Protein AF-A0A4V1S9H7-F1 (afdb_monomer_lite)

Sequence (239 aa):
MAWRIEEAVVHGEIDNTVPGRTTGRVWLTGREEPLILSLDGDCWRDLAGTRLQFENPAPQASADAESLDVDQSGIAGDMTASRKCRVPTVGEEEIHELYQGDREIPFEWKNTLYLEWFSEINGRVVIEAASYILTISPHEWEMDEDEEDAQKLANLNAMRDFMAQVIRRRDPEGPEPDVSAELDEFAWEERLKESDRLTDAYQEVLEKYMEDSDSEQKEAFVMGWDGLLDALAEREESG

Secondary structure (DSSP, 8-state):
--EE-TTTEEEEEEEEEETTEEEEEEEETT-SSPEEEEEES---TTTTT-EEEEE-SS----HHHHTS-SEEEEEEEEEEEEEEEEEESS-HHHHHHHHHTT-PPPEEEEEEEEEEEEETTTEEEEEEESS-EEEEPPPSS---HHHHHHHHHHHHHHHHHHHHHHHTPPPTTSPPP-TTS---HHHHHHHHHHHHHHHHHHHHHHHHHTTSTTHHHHHHHHHT-HHHHHHHHHHHHT-

Foldseek 3Di:
DAAEQQQFWQKKKWAQLDAQWIWMWTDGPPDPATATATAGAAEAQQQHQKMKIKGDPHHDDDPSVVPDDSYQYYHWAHFDQADKDWAFPDDPVVVVVCVVVVHDGDTDIAGWGWTWTQGPPRGIYIHTGRRMDMDMGDGSDGADPVRNVVRNVVNLVSLLVSLCVQLVDDDPPDDDPDPPDPDDPVRVVVVVVSVVSLVVSLVVLCVVQVVPPCSQLSSCVSSVVVVSNVVVVVVVVVD

Radius of gyration: 20.5 Å; chains: 1; bounding box: 58×49×55 Å

Structure (mmCIF, N/CA/C/O backbone):
data_AF-A0A4V1S9H7-F1
#
_entry.id   AF-A0A4V1S9H7-F1
#
loop_
_atom_site.group_PDB
_atom_site.id
_atom_site.type_symbol
_atom_site.label_atom_id
_atom_site.label_alt_id
_atom_site.label_comp_id
_atom_site.label_asym_id
_atom_site.label_entity_id
_atom_site.label_seq_id
_atom_site.pdbx_PDB_ins_code
_atom_site.Cartn_x
_atom_site.Cartn_y
_atom_site.Cartn_z
_atom_site.occupancy
_atom_site.B_iso_or_equiv
_atom_site.auth_seq_id
_atom_site.auth_comp_id
_atom_site.auth_asym_id
_atom_site.auth_atom_id
_atom_site.pdbx_PDB_model_num
ATOM 1 N N . MET A 1 1 ? 3.080 8.406 -9.213 1.00 73.19 1 MET A N 1
ATOM 2 C CA . MET A 1 1 ? 1.639 8.671 -9.041 1.00 73.19 1 MET A CA 1
ATOM 3 C C . MET A 1 1 ? 0.957 7.473 -8.413 1.00 73.19 1 MET A C 1
ATOM 5 O O . MET A 1 1 ? 1.186 6.348 -8.856 1.00 73.19 1 MET A O 1
ATOM 9 N N . ALA A 1 2 ? 0.099 7.726 -7.432 1.00 87.94 2 ALA A N 1
ATOM 10 C CA . ALA A 1 2 ? -0.775 6.738 -6.818 1.00 87.94 2 ALA A CA 1
ATOM 11 C C . ALA A 1 2 ? -2.126 7.375 -6.474 1.00 87.94 2 ALA A C 1
ATOM 13 O O . ALA A 1 2 ? -2.184 8.559 -6.145 1.00 87.94 2 ALA A O 1
ATOM 14 N N . TRP A 1 3 ? -3.194 6.583 -6.518 1.00 92.50 3 TRP A N 1
ATOM 15 C CA . TRP A 1 3 ? -4.477 6.964 -5.932 1.00 92.50 3 TRP A CA 1
ATOM 16 C C . TRP A 1 3 ? -4.373 6.835 -4.413 1.00 92.50 3 TRP A C 1
ATOM 18 O O . TRP A 1 3 ? -4.234 5.722 -3.910 1.00 92.50 3 TRP A O 1
ATOM 28 N N . ARG A 1 4 ? -4.428 7.956 -3.689 1.00 93.12 4 ARG A N 1
ATOM 29 C CA . ARG A 1 4 ? -4.452 7.993 -2.219 1.00 93.12 4 ARG A CA 1
ATOM 30 C C . ARG A 1 4 ? -5.877 8.244 -1.749 1.00 93.12 4 ARG A C 1
ATOM 32 O O . ARG A 1 4 ? -6.486 9.247 -2.116 1.00 93.12 4 ARG A O 1
ATOM 39 N N . ILE A 1 5 ? -6.451 7.270 -1.049 1.00 95.19 5 ILE A N 1
ATOM 40 C CA . ILE A 1 5 ? -7.903 7.209 -0.797 1.00 95.19 5 ILE A CA 1
ATOM 41 C C . ILE A 1 5 ? -8.251 7.112 0.688 1.00 95.19 5 ILE A C 1
ATOM 43 O O . ILE A 1 5 ? -9.427 6.998 1.032 1.00 95.19 5 ILE A O 1
ATOM 47 N N . GLU A 1 6 ? -7.256 7.170 1.570 1.00 95.31 6 GLU A N 1
ATOM 48 C CA . GLU A 1 6 ? -7.386 7.010 3.018 1.00 95.31 6 GLU A CA 1
ATOM 49 C C . GLU A 1 6 ? -8.409 7.966 3.650 1.00 95.31 6 GLU A C 1
ATOM 51 O O . GLU A 1 6 ? -9.123 7.595 4.581 1.00 95.31 6 GLU A O 1
ATOM 56 N N . GLU A 1 7 ? -8.555 9.183 3.134 1.00 94.75 7 GLU A N 1
ATOM 57 C CA . GLU A 1 7 ? -9.550 10.115 3.663 1.00 94.75 7 GLU A CA 1
ATOM 58 C C . GLU A 1 7 ? -10.979 9.673 3.328 1.00 94.75 7 GLU A C 1
ATOM 60 O O . GLU A 1 7 ? -11.887 9.863 4.136 1.00 94.75 7 GLU A O 1
ATOM 65 N N . ALA A 1 8 ? -11.176 9.037 2.170 1.00 96.12 8 ALA A N 1
ATOM 66 C CA . ALA A 1 8 ? -12.487 8.652 1.655 1.00 96.12 8 ALA A CA 1
ATOM 67 C C . ALA A 1 8 ? -12.973 7.277 2.086 1.00 96.12 8 ALA A C 1
ATOM 69 O O . ALA A 1 8 ? -14.169 7.002 2.001 1.00 96.12 8 ALA A O 1
ATOM 70 N N . VAL A 1 9 ? -12.089 6.418 2.580 1.00 97.31 9 VAL A N 1
ATOM 71 C CA . VAL A 1 9 ? -12.486 5.147 3.186 1.00 97.31 9 VAL A CA 1
ATOM 72 C C . VAL A 1 9 ? -13.423 5.404 4.356 1.00 97.31 9 VAL A C 1
ATOM 74 O O . VAL A 1 9 ? -13.085 6.143 5.273 1.00 97.31 9 VAL A O 1
ATOM 77 N N . VAL A 1 10 ? -14.570 4.730 4.352 1.00 97.50 10 VAL A N 1
ATOM 78 C CA . VAL A 1 10 ? -15.463 4.599 5.510 1.00 97.50 10 VAL A CA 1
ATOM 79 C C . VAL A 1 10 ? -15.026 3.400 6.349 1.00 97.50 10 VAL A C 1
ATOM 81 O O . VAL A 1 10 ? -14.805 3.517 7.550 1.00 97.50 10 VAL A O 1
ATOM 84 N N . HIS A 1 11 ? -14.884 2.242 5.705 1.00 98.38 11 HIS A N 1
ATOM 85 C CA . HIS A 1 11 ? -14.398 0.999 6.301 1.00 98.38 11 HIS A CA 1
ATOM 86 C C . HIS A 1 11 ? -13.961 0.028 5.198 1.00 98.38 11 HIS A C 1
ATOM 88 O O . HIS A 1 11 ? -14.242 0.250 4.015 1.00 98.38 11 HIS A O 1
ATOM 94 N N . GLY A 1 12 ? -13.312 -1.067 5.577 1.00 98.44 12 GLY A N 1
ATOM 95 C CA . GLY A 1 12 ? -12.960 -2.134 4.653 1.00 98.44 12 GLY A CA 1
ATOM 96 C C . GLY A 1 12 ? -12.633 -3.456 5.332 1.00 98.44 12 GLY A C 1
ATOM 97 O O . GLY A 1 12 ? -12.475 -3.546 6.551 1.00 98.44 12 GLY A O 1
ATOM 98 N N . GLU A 1 13 ? -12.552 -4.488 4.501 1.00 98.56 13 GLU A N 1
ATOM 99 C CA . GLU A 1 13 ? -12.146 -5.841 4.860 1.00 98.56 13 GLU A CA 1
ATOM 100 C C . GLU A 1 13 ? -11.069 -6.330 3.886 1.00 98.56 13 GLU A C 1
ATOM 102 O O . GLU A 1 13 ? -11.231 -6.192 2.675 1.00 98.56 13 GLU A O 1
ATOM 107 N N . ILE A 1 14 ? -9.985 -6.904 4.408 1.00 98.75 14 ILE A N 1
ATOM 108 C CA . ILE A 1 14 ? -8.962 -7.626 3.642 1.00 98.75 14 ILE A CA 1
ATOM 109 C C . ILE A 1 14 ? -8.899 -9.053 4.180 1.00 98.75 14 ILE A C 1
ATOM 111 O O . ILE A 1 14 ? -8.879 -9.269 5.390 1.00 98.75 14 ILE A O 1
ATOM 115 N N . ASP A 1 15 ? -8.873 -10.029 3.287 1.00 98.81 15 ASP A N 1
ATOM 116 C CA . ASP A 1 15 ? -8.736 -11.447 3.578 1.00 98.81 15 ASP A CA 1
ATOM 117 C C . ASP A 1 15 ? -7.509 -11.983 2.833 1.00 98.81 15 ASP A C 1
ATOM 119 O O . ASP A 1 15 ? -7.501 -12.051 1.599 1.00 98.81 15 ASP A O 1
ATOM 123 N N . ASN A 1 16 ? -6.490 -12.367 3.603 1.00 98.56 16 ASN A N 1
ATOM 124 C CA . ASN A 1 16 ? -5.301 -13.066 3.127 1.00 98.56 16 ASN A CA 1
ATOM 125 C C . ASN A 1 16 ? -5.164 -14.444 3.810 1.00 98.56 16 ASN A C 1
ATOM 127 O O . ASN A 1 16 ? -4.075 -14.946 4.068 1.00 98.56 16 ASN A O 1
ATOM 131 N N . THR A 1 17 ? -6.294 -15.095 4.114 1.00 98.50 17 THR A N 1
ATOM 132 C CA . THR A 1 17 ? -6.338 -16.450 4.705 1.00 98.50 17 THR A CA 1
ATOM 133 C C . THR A 1 17 ? -5.967 -17.563 3.723 1.00 98.50 17 THR A C 1
ATOM 135 O O . THR A 1 17 ? -5.764 -18.706 4.129 1.00 98.50 17 THR A O 1
ATOM 138 N N . VAL A 1 18 ? -5.819 -17.240 2.436 1.00 98.19 18 VAL A N 1
ATOM 139 C CA . VAL A 1 18 ? -5.362 -18.160 1.389 1.00 98.19 18 VAL A CA 1
ATOM 140 C C . VAL A 1 18 ? -3.986 -17.703 0.894 1.00 98.19 18 VAL A C 1
ATOM 142 O O . VAL A 1 18 ? -3.914 -16.614 0.333 1.00 98.19 18 VAL A O 1
ATOM 145 N N . PRO A 1 19 ? -2.921 -18.514 1.049 1.00 98.06 19 PRO A N 1
ATOM 146 C CA . PRO A 1 19 ? -1.586 -18.154 0.573 1.00 98.06 19 PRO A CA 1
ATOM 147 C C . PRO A 1 19 ? -1.551 -17.832 -0.925 1.00 98.06 19 PRO A C 1
ATOM 149 O O . PRO A 1 19 ? -2.208 -18.501 -1.733 1.00 98.06 19 PRO A O 1
ATOM 152 N N . GLY A 1 20 ? -0.757 -16.833 -1.288 1.00 97.56 20 GLY A N 1
ATOM 153 C CA . GLY A 1 20 ? -0.608 -16.268 -2.622 1.00 97.56 20 GLY A CA 1
ATOM 154 C C . GLY A 1 20 ? -1.792 -15.427 -3.097 1.00 97.56 20 GLY A C 1
ATOM 155 O O . GLY A 1 20 ? -1.808 -15.040 -4.268 1.00 97.56 20 GLY A O 1
ATOM 156 N N . ARG A 1 21 ? -2.803 -15.176 -2.254 1.00 98.12 21 ARG A N 1
ATOM 157 C CA . ARG A 1 21 ? -4.026 -14.483 -2.671 1.00 98.12 21 ARG A CA 1
ATOM 158 C C . ARG A 1 21 ? -4.562 -13.546 -1.600 1.00 98.12 21 ARG A C 1
ATOM 160 O O . ARG A 1 21 ? -4.930 -13.962 -0.502 1.00 98.12 21 ARG A O 1
ATOM 167 N N . THR A 1 22 ? -4.771 -12.299 -1.997 1.00 98.69 22 THR A N 1
ATOM 168 C CA . THR A 1 22 ? -5.406 -11.285 -1.159 1.00 98.69 22 THR A CA 1
ATOM 169 C C . THR A 1 22 ? -6.718 -10.841 -1.790 1.00 98.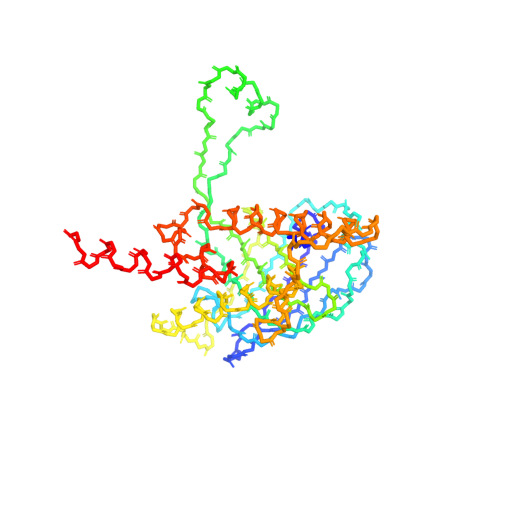69 22 THR A C 1
ATOM 171 O O . THR A 1 22 ? -6.777 -10.444 -2.950 1.00 98.69 22 THR A O 1
ATOM 174 N N . THR A 1 23 ? -7.812 -10.918 -1.039 1.00 98.75 23 THR A N 1
ATOM 175 C CA . THR A 1 23 ? -9.125 -10.426 -1.481 1.00 98.75 23 THR A CA 1
ATOM 176 C C . THR A 1 23 ? -9.658 -9.406 -0.499 1.00 98.75 23 THR A C 1
ATOM 178 O O . THR A 1 23 ? -9.219 -9.360 0.644 1.00 98.75 23 THR A O 1
ATOM 181 N N . GLY A 1 24 ? -10.605 -8.573 -0.912 1.00 98.31 24 GLY A N 1
ATOM 182 C CA . GLY A 1 24 ? -11.135 -7.586 0.014 1.00 98.31 24 GLY A CA 1
ATOM 183 C C . GLY A 1 24 ? -12.242 -6.728 -0.549 1.00 98.31 24 GLY A C 1
ATOM 184 O O . GLY A 1 24 ? -12.616 -6.832 -1.719 1.00 98.31 24 GLY A O 1
ATOM 185 N N . ARG A 1 25 ? -12.766 -5.867 0.317 1.00 98.62 25 ARG A N 1
ATOM 186 C CA . ARG A 1 25 ? -13.724 -4.831 -0.046 1.00 98.62 25 ARG A CA 1
ATOM 187 C C . ARG A 1 25 ? -13.425 -3.542 0.689 1.00 98.62 25 ARG A C 1
ATOM 189 O O . ARG A 1 25 ? -13.125 -3.566 1.880 1.00 98.62 25 ARG A O 1
ATOM 196 N N . VAL A 1 26 ? -13.554 -2.418 -0.007 1.00 98.38 26 VAL A N 1
ATOM 197 C CA . VAL A 1 26 ? -13.337 -1.087 0.574 1.00 98.38 26 VAL A CA 1
ATOM 198 C C . VAL A 1 26 ? -14.525 -0.198 0.247 1.00 98.38 26 VAL A C 1
ATOM 200 O O . VAL A 1 26 ? -14.830 0.045 -0.918 1.00 98.38 26 VAL A O 1
ATOM 203 N N . TRP A 1 27 ? -15.204 0.297 1.277 1.00 97.94 27 TRP A N 1
ATOM 204 C CA . TRP A 1 27 ? -16.326 1.216 1.129 1.00 97.94 27 TRP A CA 1
ATOM 205 C C . TRP A 1 27 ? -15.825 2.647 1.222 1.00 97.94 27 TRP A C 1
ATOM 207 O O . TRP A 1 27 ? -15.163 3.018 2.192 1.00 97.94 27 TRP A O 1
ATOM 217 N N . LEU A 1 28 ? -16.182 3.451 0.226 1.00 96.62 28 LEU A N 1
ATOM 218 C CA . LEU A 1 28 ? -15.772 4.844 0.110 1.00 96.62 28 LEU A CA 1
ATOM 219 C C . LEU A 1 28 ? -16.967 5.779 0.307 1.00 96.62 28 LEU A C 1
ATOM 221 O O . LEU A 1 28 ? -18.113 5.431 0.012 1.00 96.62 28 LEU A O 1
ATOM 225 N N . THR A 1 29 ? -16.699 6.986 0.786 1.00 94.81 29 THR A N 1
ATOM 226 C CA . THR A 1 29 ? -17.676 8.072 0.828 1.00 94.81 29 THR A CA 1
ATOM 227 C C . THR A 1 29 ? -18.177 8.393 -0.582 1.00 94.81 29 THR A C 1
ATOM 229 O O . THR A 1 29 ? -17.441 8.320 -1.562 1.00 94.81 29 THR A O 1
ATOM 232 N N . GLY A 1 30 ? -19.466 8.720 -0.701 1.00 88.88 30 GLY A N 1
ATOM 233 C CA . GLY A 1 30 ? -20.067 9.116 -1.982 1.00 88.88 30 GLY A CA 1
ATOM 234 C C . GLY A 1 30 ? -20.396 7.969 -2.947 1.00 88.88 30 GLY A C 1
ATOM 235 O O . GLY A 1 30 ? -20.947 8.234 -4.013 1.00 88.88 30 GLY A O 1
ATOM 236 N N . ARG A 1 31 ? -20.132 6.705 -2.584 1.00 91.06 31 ARG A N 1
ATOM 237 C CA . ARG A 1 31 ? -20.386 5.532 -3.440 1.00 91.06 31 ARG A CA 1
ATOM 238 C C . ARG A 1 31 ? -21.300 4.517 -2.753 1.00 91.06 31 ARG A C 1
ATOM 240 O O . ARG A 1 31 ? -21.192 4.289 -1.552 1.00 91.06 31 ARG A O 1
ATOM 247 N N . GLU A 1 32 ? -22.202 3.902 -3.521 1.00 87.69 32 GLU A N 1
ATOM 248 C CA . GLU A 1 32 ? -23.050 2.802 -3.026 1.00 87.69 32 GLU A CA 1
ATOM 249 C C . GLU A 1 32 ? -22.317 1.454 -3.061 1.00 87.69 32 GLU A C 1
ATOM 251 O O . GLU A 1 32 ? -22.449 0.646 -2.141 1.00 87.69 32 GLU A O 1
ATOM 256 N N . GLU A 1 33 ? -21.536 1.215 -4.117 1.00 93.56 33 GLU A N 1
ATOM 257 C CA . GLU A 1 33 ? -20.785 -0.024 -4.314 1.00 93.56 33 GLU A CA 1
ATOM 258 C C . GLU A 1 33 ? -19.360 0.106 -3.749 1.00 93.56 33 GLU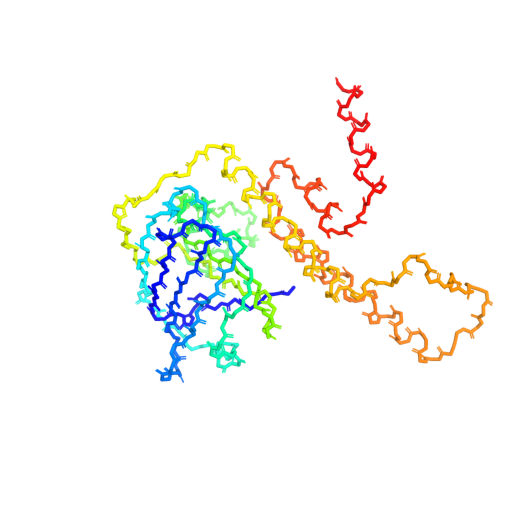 A C 1
ATOM 260 O O . GLU A 1 33 ? -18.691 1.113 -4.015 1.00 93.56 33 GLU A O 1
ATOM 265 N N . PRO A 1 34 ? -18.878 -0.888 -2.978 1.00 97.12 34 PRO A N 1
ATOM 266 C CA . PRO A 1 34 ? -17.492 -0.914 -2.530 1.00 97.12 34 PRO A CA 1
ATOM 267 C C . PRO A 1 34 ? -16.552 -1.257 -3.682 1.00 97.12 34 PRO A C 1
ATOM 269 O O . PRO A 1 34 ? -16.942 -1.948 -4.620 1.00 97.12 34 PRO A O 1
ATOM 272 N N . LEU A 1 35 ? -15.286 -0.868 -3.555 1.00 97.75 35 LEU A N 1
ATOM 273 C CA . LEU A 1 35 ? -14.216 -1.470 -4.345 1.00 97.75 35 LEU A CA 1
ATOM 274 C C . LEU A 1 35 ? -14.120 -2.960 -3.999 1.00 97.75 35 LEU A C 1
ATOM 276 O O . LEU A 1 35 ? -14.218 -3.317 -2.824 1.00 97.75 35 LEU A O 1
ATOM 280 N N . ILE A 1 36 ? -13.915 -3.815 -4.997 1.00 98.38 36 ILE A N 1
ATOM 281 C CA . ILE A 1 36 ? -13.782 -5.266 -4.850 1.00 98.38 36 ILE A CA 1
ATOM 282 C C . ILE A 1 36 ? -12.365 -5.669 -5.245 1.00 98.38 36 ILE A C 1
ATOM 284 O O . ILE A 1 36 ? -11.996 -5.570 -6.409 1.00 98.38 36 ILE A O 1
ATOM 288 N N . LEU A 1 37 ? -11.582 -6.139 -4.277 1.00 98.62 37 LEU A N 1
ATOM 289 C CA . LEU A 1 37 ? -10.180 -6.496 -4.469 1.00 98.62 37 LEU A CA 1
ATOM 290 C C . LEU A 1 37 ? -10.044 -7.997 -4.744 1.00 98.62 37 LEU A C 1
ATOM 292 O O . LEU A 1 37 ? -10.550 -8.828 -3.982 1.00 98.62 37 LEU A O 1
ATOM 296 N N . SER A 1 38 ? -9.317 -8.336 -5.808 1.00 98.50 38 SER A N 1
ATOM 297 C CA . SER A 1 38 ? -8.855 -9.695 -6.106 1.00 98.50 38 SER A CA 1
ATOM 298 C C . SER A 1 38 ? -7.413 -9.626 -6.591 1.00 98.50 38 SER A C 1
ATOM 300 O O . SER A 1 38 ? -7.156 -9.399 -7.770 1.00 98.50 38 SER A O 1
ATOM 302 N N . LEU A 1 39 ? -6.484 -9.812 -5.663 1.00 98.69 39 LEU A N 1
ATOM 303 C CA . LEU A 1 39 ? -5.069 -9.555 -5.862 1.00 98.69 39 LEU A CA 1
ATOM 304 C C . LEU A 1 39 ? -4.253 -10.843 -5.767 1.00 98.69 39 LEU A C 1
ATOM 306 O O . LEU A 1 39 ? -4.483 -11.671 -4.878 1.00 98.69 39 LEU A O 1
ATOM 310 N N . ASP A 1 40 ? -3.278 -10.970 -6.659 1.00 98.50 40 ASP A N 1
ATOM 311 C CA . ASP A 1 40 ? -2.235 -11.986 -6.573 1.00 98.50 40 ASP A CA 1
ATOM 312 C C . ASP A 1 40 ? -1.112 -11.494 -5.646 1.00 98.50 40 ASP A C 1
ATOM 314 O O . ASP A 1 40 ? -0.622 -10.371 -5.793 1.00 98.50 40 ASP A O 1
ATOM 318 N N . GLY A 1 41 ? -0.708 -12.335 -4.694 1.00 97.81 41 GLY A N 1
ATOM 319 C CA . GLY A 1 41 ? 0.281 -12.013 -3.661 1.00 97.81 41 GLY A CA 1
ATOM 320 C C . GLY A 1 41 ? -0.303 -11.918 -2.250 1.00 97.81 41 GLY A C 1
ATOM 321 O O . GLY A 1 41 ? -1.523 -11.856 -2.052 1.00 97.81 41 GLY A O 1
ATOM 322 N N . ASP A 1 42 ? 0.596 -11.929 -1.268 1.00 98.50 42 ASP A N 1
ATOM 323 C CA . ASP A 1 42 ? 0.268 -11.950 0.155 1.00 98.50 42 ASP A CA 1
ATOM 324 C C . ASP A 1 42 ? 0.544 -10.615 0.853 1.00 98.50 42 ASP A C 1
ATOM 326 O O . ASP A 1 42 ? 1.353 -9.796 0.410 1.00 98.50 42 ASP A O 1
ATOM 330 N N . CYS A 1 43 ? -0.124 -10.409 1.989 1.00 98.31 43 CYS A N 1
ATOM 331 C CA . CYS A 1 43 ? 0.247 -9.356 2.921 1.00 98.31 43 CYS A CA 1
ATOM 332 C C . CYS A 1 43 ? 1.556 -9.704 3.643 1.00 98.31 43 CYS A C 1
ATOM 334 O O . CYS A 1 43 ? 2.013 -10.845 3.636 1.00 98.31 43 CYS A O 1
ATOM 336 N N . TRP A 1 44 ? 2.156 -8.724 4.317 1.00 97.88 44 TRP A N 1
ATOM 337 C CA . TRP A 1 44 ? 3.312 -8.977 5.174 1.00 97.88 44 TRP A CA 1
ATOM 338 C C . TRP A 1 44 ? 2.924 -9.818 6.389 1.00 97.88 44 TRP A C 1
ATOM 340 O O . TRP A 1 44 ? 1.747 -9.936 6.737 1.00 97.88 44 TRP A O 1
ATOM 350 N N . ARG A 1 45 ? 3.930 -10.386 7.059 1.00 97.31 45 ARG A N 1
ATOM 351 C CA . ARG A 1 45 ? 3.783 -11.385 8.129 1.00 97.31 45 ARG A CA 1
ATOM 352 C C . ARG A 1 45 ? 2.772 -11.026 9.224 1.00 97.31 45 ARG A C 1
ATOM 354 O O . ARG A 1 45 ? 2.155 -11.920 9.792 1.00 97.31 45 ARG A O 1
ATOM 361 N N . ASP A 1 46 ? 2.583 -9.744 9.527 1.00 97.00 46 ASP A N 1
ATOM 362 C CA . ASP A 1 46 ? 1.624 -9.292 10.539 1.00 97.00 46 ASP A CA 1
ATOM 363 C C . ASP A 1 46 ? 0.148 -9.420 10.118 1.00 97.00 46 ASP A C 1
ATOM 365 O O . ASP A 1 46 ? -0.726 -9.491 10.980 1.00 97.00 46 ASP A O 1
ATOM 369 N N . LEU A 1 47 ? -0.129 -9.473 8.814 1.00 98.06 47 LEU A N 1
ATOM 370 C CA . LEU A 1 47 ? -1.465 -9.652 8.237 1.00 98.06 47 LEU A CA 1
ATOM 371 C C . LEU A 1 47 ? -1.616 -10.964 7.453 1.00 98.06 47 LEU A C 1
ATOM 373 O O . LEU A 1 47 ? -2.748 -11.407 7.231 1.00 98.06 47 LEU A O 1
ATOM 377 N N . ALA A 1 48 ? -0.510 -11.598 7.067 1.00 98.31 48 ALA A N 1
ATOM 378 C CA . ALA A 1 48 ? -0.481 -12.875 6.368 1.00 98.31 48 ALA A CA 1
ATOM 379 C C . ALA A 1 48 ? -1.299 -13.940 7.111 1.00 98.31 48 ALA A C 1
ATOM 381 O O . ALA A 1 48 ? -1.150 -14.134 8.318 1.00 98.31 48 ALA A O 1
ATOM 382 N N . GLY A 1 49 ? -2.208 -14.612 6.408 1.00 98.38 49 GLY A N 1
ATOM 383 C CA . GLY A 1 49 ? -3.084 -15.614 7.010 1.00 98.38 49 GLY A CA 1
ATOM 384 C C . GLY A 1 49 ? -4.211 -15.075 7.875 1.00 98.38 49 GLY A C 1
ATOM 385 O O . GLY A 1 49 ? -4.881 -15.867 8.534 1.00 98.38 49 GLY A O 1
ATOM 386 N N . THR A 1 50 ? -4.473 -13.770 7.872 1.00 98.69 50 THR A N 1
ATOM 387 C CA . THR A 1 50 ? -5.541 -13.167 8.679 1.00 98.69 50 THR A CA 1
ATOM 388 C C . THR A 1 50 ? -6.654 -12.560 7.826 1.00 98.69 50 THR A C 1
ATOM 390 O O . THR A 1 50 ? -6.541 -12.387 6.609 1.00 98.69 50 THR A O 1
ATOM 393 N N . ARG A 1 51 ? -7.755 -12.219 8.499 1.00 98.69 51 ARG A N 1
ATOM 394 C CA . ARG A 1 51 ? -8.743 -11.251 8.030 1.00 98.69 51 ARG A CA 1
ATOM 395 C C . ARG A 1 51 ? -8.564 -9.959 8.813 1.00 98.69 51 ARG A C 1
ATOM 397 O O . ARG A 1 51 ? -8.674 -9.962 10.042 1.00 98.69 51 ARG A O 1
ATOM 404 N N . LEU A 1 52 ? -8.341 -8.868 8.099 1.00 98.62 52 LEU A N 1
ATOM 405 C CA . LEU A 1 52 ? -8.295 -7.514 8.627 1.00 98.62 52 LEU A CA 1
ATOM 406 C C . LEU A 1 52 ? -9.636 -6.828 8.369 1.00 98.62 52 LEU A C 1
ATOM 408 O O . LEU A 1 52 ? -10.124 -6.801 7.244 1.00 98.62 52 LEU A O 1
ATOM 412 N N . GLN A 1 53 ? -10.195 -6.210 9.400 1.00 98.62 53 GLN A N 1
ATOM 413 C CA . GLN A 1 53 ? -11.250 -5.209 9.286 1.00 98.62 53 GLN A CA 1
ATOM 414 C C . GLN A 1 53 ? -10.706 -3.867 9.760 1.00 98.62 53 GLN A C 1
ATOM 416 O O . GLN A 1 53 ? -10.006 -3.806 10.774 1.00 98.62 53 GLN A O 1
ATOM 421 N N . PHE A 1 54 ? -11.036 -2.799 9.045 1.00 98.38 54 PHE A N 1
ATOM 422 C CA . PHE A 1 54 ? -10.611 -1.448 9.392 1.00 98.38 54 PHE A CA 1
ATOM 423 C C . PHE A 1 54 ? -11.743 -0.442 9.212 1.00 98.38 54 PHE A C 1
ATOM 42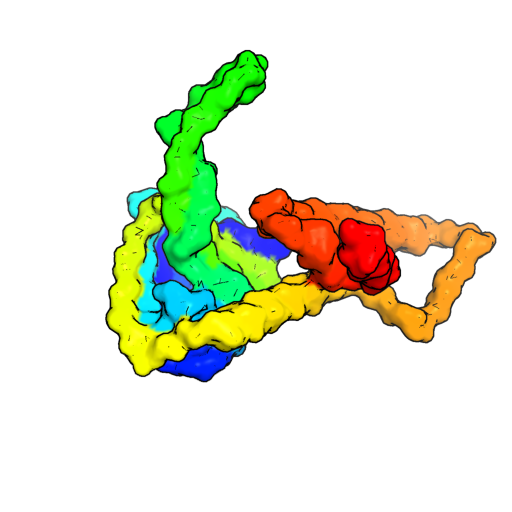5 O O . PHE A 1 54 ? -12.552 -0.565 8.296 1.00 98.38 54 PHE A O 1
ATOM 432 N N . GLU A 1 55 ? -11.789 0.560 10.085 1.00 98.31 55 GLU A N 1
ATOM 433 C CA . GLU A 1 55 ? -12.790 1.627 10.066 1.00 98.31 55 GLU A CA 1
ATOM 434 C C . GLU A 1 55 ? -12.116 2.992 10.226 1.00 98.31 55 GLU A C 1
ATOM 436 O O . GLU A 1 55 ? -11.270 3.183 11.108 1.00 98.31 55 GLU A O 1
ATOM 441 N N . ASN A 1 56 ? -12.506 3.943 9.377 1.00 97.44 56 ASN A N 1
ATOM 442 C CA . ASN A 1 56 ? -12.072 5.328 9.475 1.00 97.44 56 ASN A CA 1
ATOM 443 C C . ASN A 1 56 ? -13.021 6.096 10.412 1.00 97.44 56 ASN A C 1
ATOM 445 O O . ASN A 1 56 ? -14.207 6.220 10.099 1.00 97.44 56 ASN A O 1
ATOM 449 N N . PRO A 1 57 ? -12.537 6.661 11.533 1.00 96.50 57 PRO A N 1
ATOM 450 C CA . PRO A 1 57 ? -13.396 7.386 12.469 1.00 96.50 57 PRO A CA 1
ATOM 451 C C . PRO A 1 57 ? -13.928 8.724 11.926 1.00 96.50 57 PRO A C 1
ATOM 453 O O . PRO A 1 57 ? -14.877 9.270 12.492 1.00 96.50 57 PRO A O 1
ATOM 456 N N . ALA A 1 58 ? -13.320 9.283 10.875 1.00 95.06 58 ALA A N 1
ATOM 457 C CA . ALA A 1 58 ? -13.681 10.588 10.325 1.00 95.06 58 ALA A CA 1
ATOM 458 C C . ALA A 1 58 ? -13.537 10.621 8.789 1.00 95.06 58 ALA A C 1
ATOM 460 O O . ALA A 1 58 ? -12.666 11.323 8.271 1.00 95.06 58 ALA A O 1
ATOM 461 N N . PRO A 1 59 ? -14.380 9.877 8.050 1.00 95.25 59 PRO A N 1
ATOM 462 C CA . PRO A 1 59 ? -14.285 9.797 6.600 1.00 95.25 59 PRO A CA 1
ATOM 463 C C . PRO A 1 59 ? -14.721 11.106 5.928 1.00 95.25 59 PRO A C 1
ATOM 465 O O . PRO A 1 59 ? -15.702 11.737 6.333 1.00 95.25 59 PRO A O 1
ATOM 468 N N . GLN A 1 60 ? -14.011 11.497 4.874 1.00 93.06 60 GLN A N 1
ATOM 469 C CA . GLN A 1 60 ? -14.223 12.724 4.105 1.00 93.06 60 GLN A CA 1
ATOM 470 C C . GLN A 1 60 ? -14.443 12.402 2.626 1.00 93.06 60 GLN A C 1
ATOM 472 O O . GLN A 1 60 ? -14.004 11.376 2.129 1.00 93.06 60 GLN A O 1
ATOM 477 N N . ALA A 1 61 ? -15.177 13.240 1.899 1.00 87.56 61 ALA A N 1
ATOM 478 C CA . ALA A 1 61 ? -15.334 13.041 0.460 1.00 87.56 61 ALA A CA 1
ATOM 479 C C . ALA A 1 61 ? -14.045 13.437 -0.271 1.00 87.56 61 ALA A C 1
ATOM 481 O O . ALA A 1 61 ? -13.527 14.527 -0.037 1.00 87.56 61 ALA A O 1
ATOM 482 N N . SER A 1 62 ? -13.579 12.587 -1.186 1.00 82.62 62 SER A N 1
ATOM 483 C CA . SER A 1 62 ? -12.467 12.889 -2.092 1.00 82.62 62 SER A CA 1
ATOM 484 C C . SER A 1 62 ? -12.906 12.678 -3.537 1.00 82.62 62 SER A C 1
ATOM 486 O O . SER A 1 62 ? -13.515 11.659 -3.862 1.00 82.62 62 SER A O 1
ATOM 488 N N . ALA A 1 63 ? -12.587 13.634 -4.412 1.00 76.56 63 ALA A N 1
ATOM 489 C CA . ALA A 1 63 ? -12.903 13.540 -5.839 1.00 76.56 63 ALA A CA 1
ATOM 490 C C . ALA A 1 63 ? -12.174 12.363 -6.516 1.00 76.56 63 ALA A C 1
ATOM 492 O O . ALA A 1 63 ? -12.716 11.731 -7.425 1.00 76.56 63 ALA A O 1
ATOM 493 N N . ASP A 1 64 ? -10.976 12.029 -6.034 1.00 73.56 64 ASP A N 1
ATOM 494 C CA . ASP A 1 64 ? -10.173 10.927 -6.566 1.00 73.56 64 ASP A CA 1
ATOM 495 C C . ASP A 1 64 ? -10.837 9.572 -6.273 1.00 73.56 64 ASP A C 1
ATOM 497 O O . ASP A 1 64 ? -10.879 8.680 -7.121 1.00 73.56 64 ASP A O 1
ATOM 501 N N . ALA A 1 65 ? -11.467 9.448 -5.104 1.00 78.94 65 ALA A N 1
ATOM 502 C CA . ALA A 1 65 ? -12.162 8.239 -4.677 1.00 78.94 65 ALA A CA 1
ATOM 503 C C . ALA A 1 65 ? -13.396 7.908 -5.543 1.00 78.94 65 ALA A C 1
ATOM 505 O O . ALA A 1 65 ? -13.730 6.735 -5.729 1.00 78.94 65 ALA A O 1
ATOM 506 N N . GLU A 1 66 ? -14.065 8.912 -6.120 1.00 79.81 66 GLU A N 1
ATOM 507 C CA . GLU A 1 66 ? -15.218 8.714 -7.015 1.00 79.81 66 GLU A CA 1
ATOM 508 C C . GLU A 1 66 ? -14.820 8.136 -8.383 1.00 79.81 66 GLU A C 1
ATOM 510 O O . GLU A 1 66 ? -15.633 7.478 -9.030 1.00 79.81 66 GLU A O 1
ATOM 515 N N . SER A 1 67 ? -13.569 8.335 -8.808 1.00 85.94 67 SER A N 1
ATOM 516 C CA . SER A 1 67 ? -13.098 7.972 -10.154 1.00 85.94 67 SER A CA 1
ATOM 517 C C . SER A 1 67 ? -12.540 6.547 -10.264 1.00 85.94 67 SER A C 1
ATOM 519 O O . SER A 1 67 ? -12.273 6.079 -11.371 1.00 85.94 67 SER A O 1
ATOM 521 N N . LEU A 1 68 ? -12.363 5.847 -9.139 1.00 91.06 68 LEU A N 1
ATOM 522 C CA . LEU A 1 68 ? -11.847 4.474 -9.118 1.00 91.06 68 LEU A CA 1
ATOM 523 C C . LEU A 1 68 ? -12.833 3.476 -9.722 1.00 91.06 68 LEU A C 1
ATOM 525 O O . LEU A 1 68 ? -14.047 3.590 -9.525 1.00 91.06 68 LEU A O 1
ATOM 529 N N . ASP A 1 69 ? -12.310 2.467 -10.413 1.00 94.50 69 ASP A N 1
ATOM 530 C CA . ASP A 1 69 ? -13.133 1.362 -10.888 1.00 94.50 69 ASP A CA 1
ATOM 531 C C . ASP A 1 69 ? -13.560 0.485 -9.703 1.00 94.50 69 ASP A C 1
ATOM 533 O O . ASP A 1 69 ? -12.868 0.404 -8.691 1.00 94.50 69 ASP A O 1
ATOM 537 N N . VAL A 1 70 ? -14.724 -0.151 -9.793 1.00 96.00 70 VAL A N 1
ATOM 538 C CA . VAL A 1 70 ? -15.187 -1.064 -8.740 1.00 96.00 70 VAL A CA 1
ATOM 539 C C . VAL A 1 70 ? -14.317 -2.321 -8.704 1.00 96.00 70 VAL A C 1
ATOM 541 O O . VAL A 1 70 ? -14.041 -2.830 -7.620 1.00 96.00 70 VAL A O 1
ATOM 544 N N . ASP A 1 71 ? -13.864 -2.808 -9.860 1.00 97.06 71 ASP A N 1
ATOM 545 C CA . ASP A 1 71 ? -13.015 -3.992 -9.960 1.00 97.06 71 ASP A CA 1
ATOM 546 C C . ASP A 1 71 ? -11.542 -3.627 -9.731 1.00 97.06 71 ASP A C 1
ATOM 548 O O . ASP A 1 71 ? -10.913 -2.916 -10.516 1.00 97.06 71 ASP A O 1
ATOM 552 N N . GLN A 1 72 ? -10.990 -4.121 -8.626 1.00 97.44 72 GLN A N 1
ATOM 553 C CA . GLN A 1 72 ? -9.591 -3.968 -8.241 1.00 97.44 72 GLN A CA 1
ATOM 554 C C . GLN A 1 72 ? -8.875 -5.316 -8.363 1.00 97.44 72 GLN A C 1
ATOM 556 O O . GLN A 1 72 ? -8.395 -5.891 -7.380 1.00 97.44 72 GLN A O 1
ATOM 561 N N . SER A 1 73 ? -8.832 -5.826 -9.592 1.00 98.00 73 SER A N 1
ATOM 562 C CA . SER A 1 73 ? -8.015 -6.978 -9.971 1.00 98.00 73 SER A CA 1
ATOM 563 C C . SER A 1 73 ? -6.574 -6.545 -10.265 1.00 98.00 73 SER A C 1
ATOM 565 O O . SER A 1 73 ? -6.355 -5.511 -10.905 1.00 98.00 73 SER A O 1
ATOM 567 N N . GLY A 1 74 ? -5.589 -7.302 -9.777 1.00 97.69 74 GLY A N 1
ATOM 568 C CA . GLY A 1 74 ? -4.178 -6.967 -9.974 1.00 97.69 74 GLY A CA 1
ATOM 569 C C . GLY A 1 74 ? -3.223 -7.646 -8.995 1.00 97.69 74 GLY A C 1
ATOM 570 O O . GLY A 1 74 ? -3.442 -8.785 -8.595 1.00 97.69 74 GLY A O 1
ATOM 571 N N . ILE A 1 75 ? -2.154 -6.946 -8.612 1.00 98.19 75 ILE A N 1
ATOM 572 C CA . ILE A 1 75 ? -1.070 -7.491 -7.778 1.00 98.19 75 ILE A CA 1
ATOM 573 C C . ILE A 1 75 ? -1.048 -6.783 -6.420 1.00 98.19 75 ILE A C 1
ATOM 575 O O . ILE A 1 75 ? -1.187 -5.558 -6.351 1.00 98.19 75 ILE A O 1
ATOM 579 N N . ALA A 1 76 ? -0.868 -7.544 -5.340 1.00 98.19 76 ALA A N 1
ATOM 580 C CA . ALA A 1 76 ? -0.640 -6.988 -4.013 1.00 98.19 76 ALA A CA 1
ATOM 581 C C . ALA A 1 76 ? 0.734 -6.297 -3.953 1.00 98.19 76 ALA A C 1
ATOM 583 O O . ALA A 1 76 ? 1.744 -6.852 -4.380 1.00 98.19 76 ALA A O 1
ATOM 584 N N . GLY A 1 77 ? 0.758 -5.064 -3.453 1.00 97.94 77 GLY A N 1
ATOM 585 C CA . GLY A 1 77 ? 1.978 -4.366 -3.068 1.00 97.94 77 GLY A CA 1
ATOM 586 C C . GLY A 1 77 ? 2.238 -4.543 -1.576 1.00 97.94 77 GLY A C 1
ATOM 587 O O . GLY A 1 77 ? 1.886 -5.561 -0.975 1.00 97.94 77 GLY A O 1
ATOM 588 N N . ASP A 1 78 ? 2.848 -3.541 -0.949 1.00 97.75 78 ASP A N 1
ATOM 589 C CA . ASP A 1 78 ? 3.080 -3.592 0.495 1.00 97.75 78 ASP A CA 1
ATOM 590 C C . ASP A 1 78 ? 1.752 -3.505 1.264 1.00 97.75 78 ASP A C 1
ATOM 592 O O . ASP A 1 78 ? 0.999 -2.540 1.138 1.00 97.75 78 ASP A O 1
ATOM 596 N N . MET A 1 79 ? 1.459 -4.521 2.077 1.00 98.31 79 MET A N 1
ATOM 597 C CA . MET A 1 79 ? 0.255 -4.574 2.908 1.00 98.31 79 MET A CA 1
ATOM 598 C C . MET A 1 79 ? 0.616 -4.987 4.333 1.00 98.31 79 MET A C 1
ATOM 600 O O . MET A 1 79 ? 0.974 -6.136 4.577 1.00 98.31 79 MET A O 1
ATOM 604 N N . THR A 1 80 ? 0.526 -4.052 5.277 1.00 97.56 80 THR A N 1
ATOM 605 C CA . THR A 1 80 ? 0.897 -4.255 6.684 1.00 97.56 80 THR A CA 1
ATOM 606 C C . THR A 1 80 ? 0.119 -3.316 7.609 1.00 97.56 80 THR A C 1
ATOM 608 O O . THR A 1 80 ? -0.236 -2.199 7.238 1.00 97.56 80 THR A O 1
ATOM 611 N N . ALA A 1 81 ? -0.124 -3.741 8.845 1.00 96.00 81 ALA A N 1
ATOM 612 C CA . ALA A 1 81 ? -0.643 -2.917 9.937 1.00 96.00 81 ALA A CA 1
ATOM 613 C C . ALA A 1 81 ? 0.452 -2.498 10.942 1.00 96.00 81 ALA A C 1
ATOM 615 O O . ALA A 1 81 ? 0.154 -1.929 11.997 1.00 96.00 81 ALA A O 1
ATOM 616 N N . SER A 1 82 ? 1.721 -2.792 10.641 1.00 92.25 82 SER A N 1
ATOM 617 C CA . SER A 1 82 ? 2.858 -2.621 11.554 1.00 92.25 82 SER A CA 1
ATOM 618 C C . SER A 1 82 ? 3.911 -1.610 11.089 1.00 92.25 82 SER A C 1
ATOM 620 O O . SER A 1 82 ? 4.922 -1.419 11.775 1.00 92.25 82 SER A O 1
ATOM 622 N N . ARG A 1 83 ? 3.667 -0.900 9.976 1.00 88.50 83 ARG A N 1
ATOM 623 C CA . ARG A 1 83 ? 4.545 0.185 9.518 1.00 88.50 83 ARG A CA 1
ATOM 624 C C . ARG A 1 83 ? 4.581 1.280 10.582 1.00 88.50 83 ARG A C 1
ATOM 626 O O . ARG A 1 83 ? 3.538 1.746 11.030 1.00 88.50 83 ARG A O 1
ATOM 633 N N . LYS A 1 84 ? 5.775 1.685 11.016 1.00 85.25 84 LYS A N 1
ATOM 634 C CA . LYS A 1 84 ? 5.933 2.754 12.008 1.00 85.25 84 LYS A CA 1
ATOM 635 C C . LYS A 1 84 ? 6.086 4.090 11.303 1.00 85.25 84 LYS A C 1
ATOM 637 O O . LYS A 1 84 ? 7.065 4.266 10.591 1.00 85.25 84 LYS A O 1
ATOM 642 N N . CYS A 1 85 ? 5.197 5.037 11.585 1.00 81.56 85 CYS A N 1
ATOM 643 C CA . CYS A 1 85 ? 5.332 6.413 11.106 1.00 81.56 85 CYS A CA 1
ATOM 644 C C . CYS A 1 85 ? 5.425 7.393 12.280 1.00 81.56 85 CYS A C 1
ATOM 646 O O . CYS A 1 85 ? 4.891 7.154 13.373 1.00 81.56 85 CYS A O 1
ATOM 648 N N . ARG A 1 86 ? 6.112 8.516 12.048 1.00 83.12 86 ARG A N 1
ATOM 649 C CA . ARG A 1 86 ? 6.126 9.657 12.968 1.00 83.12 86 ARG A CA 1
ATOM 650 C C . ARG A 1 86 ? 4.867 10.478 12.734 1.00 83.12 86 ARG A C 1
ATOM 652 O O . ARG A 1 86 ? 4.730 11.118 11.698 1.00 83.12 86 ARG A O 1
ATOM 659 N N . VAL A 1 87 ? 3.962 10.471 13.703 1.00 83.06 87 VAL A N 1
ATOM 660 C CA . VAL A 1 87 ? 2.723 11.248 13.638 1.00 83.06 87 VAL A CA 1
ATOM 661 C C . VAL A 1 87 ? 2.901 12.511 14.478 1.00 83.06 87 VAL A C 1
ATOM 663 O O . VAL A 1 87 ? 3.184 12.390 15.676 1.00 83.06 87 VAL A O 1
ATOM 666 N N . PRO A 1 88 ? 2.760 13.715 13.896 1.00 84.38 88 PRO A N 1
ATOM 667 C CA . PRO A 1 88 ? 2.784 14.955 14.661 1.00 84.38 88 PRO A CA 1
ATOM 668 C C . PRO A 1 88 ? 1.746 14.936 15.788 1.00 84.38 88 PRO A C 1
ATOM 670 O O . PRO A 1 88 ? 0.601 14.534 15.586 1.00 84.38 88 PRO A O 1
ATOM 673 N N . THR A 1 89 ? 2.127 15.386 16.985 1.00 86.12 89 THR A N 1
ATOM 674 C CA . THR A 1 89 ? 1.203 15.463 18.136 1.00 86.12 89 THR A CA 1
ATOM 675 C C . THR A 1 89 ? 0.459 16.796 18.214 1.00 86.12 89 THR A C 1
ATOM 677 O O . THR A 1 89 ? -0.279 17.042 19.166 1.00 86.12 89 THR A O 1
ATOM 680 N N . VAL A 1 90 ? 0.703 17.680 17.250 1.00 86.00 90 VAL A N 1
ATOM 681 C CA . VAL A 1 90 ? 0.187 19.047 17.169 1.00 86.00 90 VAL A CA 1
ATOM 682 C C . VAL A 1 90 ? -0.609 19.220 15.875 1.00 86.00 90 VAL A C 1
ATOM 684 O O . VAL A 1 90 ? -0.376 18.503 14.903 1.00 86.00 90 VAL A O 1
ATOM 687 N N . GLY A 1 91 ? -1.575 20.141 15.869 1.00 84.19 91 GLY A N 1
ATOM 688 C CA . GLY A 1 91 ? -2.399 20.411 14.685 1.00 84.19 91 GLY A CA 1
ATOM 689 C C . GLY A 1 91 ? -1.630 21.146 13.583 1.00 84.19 91 GLY A C 1
ATOM 690 O O . GLY A 1 91 ? -0.598 21.758 13.848 1.00 84.19 91 GLY A O 1
ATOM 691 N N . GLU A 1 92 ? -2.157 21.137 12.357 1.00 81.75 92 GLU A N 1
ATOM 692 C CA . GLU A 1 92 ? -1.508 21.731 11.172 1.00 81.75 92 GLU A CA 1
ATOM 693 C C . GLU A 1 92 ? -1.099 23.201 11.349 1.00 81.75 92 GLU A C 1
ATOM 695 O O . GLU A 1 92 ? -0.006 23.592 10.939 1.00 81.75 92 GLU A O 1
ATOM 700 N N . GLU A 1 93 ? -1.941 24.012 11.998 1.00 83.25 93 GLU A N 1
ATOM 701 C CA . GLU A 1 93 ? -1.630 25.421 12.273 1.00 83.25 93 GLU A CA 1
ATOM 702 C C . GLU A 1 93 ? -0.358 25.560 13.129 1.00 83.25 93 GLU A C 1
ATOM 704 O O . GLU A 1 93 ? 0.524 26.360 12.818 1.00 83.25 93 GLU A O 1
ATOM 709 N N . GLU A 1 94 ? -0.211 24.728 14.163 1.00 87.31 94 GLU A N 1
ATOM 710 C CA . GLU A 1 94 ? 0.960 24.729 15.045 1.00 87.31 94 GLU A CA 1
ATOM 711 C C . GLU A 1 94 ? 2.194 24.123 14.356 1.00 87.31 94 GLU A C 1
ATOM 713 O O . GLU A 1 94 ? 3.303 24.631 14.529 1.00 87.31 94 GLU A O 1
ATOM 718 N N . ILE A 1 95 ? 2.016 23.099 13.509 1.00 84.81 95 ILE A N 1
ATOM 719 C CA . ILE A 1 95 ? 3.087 22.567 12.648 1.00 84.81 95 ILE A CA 1
ATOM 720 C C . ILE A 1 95 ? 3.682 23.689 11.796 1.00 84.81 95 ILE A C 1
ATOM 722 O O . ILE A 1 95 ? 4.904 23.839 11.731 1.00 84.81 95 ILE A O 1
ATOM 726 N N . HIS A 1 96 ? 2.828 24.504 11.172 1.00 83.81 96 HIS A N 1
ATOM 727 C CA . HIS A 1 96 ? 3.267 25.603 10.322 1.00 83.81 96 HIS A CA 1
ATOM 728 C C . HIS A 1 96 ? 4.078 26.650 11.102 1.00 83.81 96 HIS A C 1
ATOM 730 O O . HIS A 1 96 ? 5.133 27.090 10.641 1.00 83.81 96 HIS A O 1
ATOM 736 N N . GLU A 1 97 ? 3.637 27.014 12.309 1.00 87.62 97 GLU A N 1
ATOM 737 C CA . GLU A 1 97 ? 4.359 27.943 13.189 1.00 87.62 97 GLU A CA 1
ATOM 738 C C . GLU A 1 97 ? 5.702 27.392 13.691 1.00 87.62 97 GLU A C 1
ATOM 740 O O . GLU A 1 97 ? 6.668 28.143 13.875 1.00 87.62 97 GLU A O 1
ATOM 745 N N . LEU A 1 98 ? 5.777 26.088 13.963 1.00 88.19 98 LEU A N 1
ATOM 746 C CA . LEU A 1 98 ? 7.018 25.425 14.360 1.00 88.19 98 LEU A CA 1
ATOM 747 C C . LEU A 1 98 ? 8.004 25.395 13.193 1.00 88.19 98 LEU A C 1
ATOM 749 O O . LEU A 1 98 ? 9.154 25.792 13.374 1.00 88.19 98 LEU A O 1
ATOM 753 N N . TYR A 1 99 ? 7.526 25.049 11.997 1.00 85.06 99 TYR A N 1
ATOM 754 C CA . TYR A 1 99 ? 8.328 25.017 10.779 1.00 85.06 99 TYR A CA 1
ATOM 755 C C . TYR A 1 99 ? 8.884 26.401 10.413 1.00 85.06 99 TYR A C 1
ATOM 757 O O . TYR A 1 99 ? 10.084 26.549 10.197 1.00 85.06 99 TYR A O 1
ATOM 765 N N . GLN A 1 100 ? 8.050 27.451 10.424 1.00 88.19 100 GLN A N 1
ATOM 766 C CA . GLN A 1 100 ? 8.514 28.828 10.190 1.00 88.19 100 GLN A CA 1
ATOM 767 C C . GLN A 1 100 ? 9.525 29.307 11.240 1.00 88.19 100 GLN A C 1
ATOM 769 O O . GLN A 1 100 ? 10.372 30.155 10.954 1.00 88.19 100 GLN A O 1
ATOM 774 N N . GLY A 1 101 ? 9.409 28.797 12.466 1.00 87.75 101 GLY A N 1
ATOM 775 C CA . GLY A 1 101 ? 10.313 29.105 13.565 1.00 87.75 101 GLY A CA 1
ATOM 776 C C . GLY A 1 101 ? 11.592 28.268 13.592 1.00 87.75 101 GLY A C 1
ATOM 777 O O . GLY A 1 101 ? 12.357 28.446 14.538 1.00 87.75 101 GLY A O 1
ATOM 778 N N . ASP A 1 102 ? 11.802 27.366 12.624 1.00 86.38 102 ASP A N 1
ATOM 779 C CA . ASP A 1 102 ? 12.891 26.374 12.606 1.00 86.38 102 ASP A CA 1
ATOM 780 C C . ASP A 1 102 ? 12.959 25.558 13.916 1.00 86.38 102 ASP A C 1
ATOM 782 O O . ASP A 1 102 ? 14.016 25.309 14.498 1.00 86.38 102 ASP A O 1
ATOM 786 N N . ARG A 1 103 ? 11.779 25.212 14.450 1.00 87.25 103 ARG A N 1
ATOM 787 C CA . ARG A 1 103 ? 11.603 24.432 15.681 1.00 87.25 103 ARG A CA 1
ATOM 788 C C . ARG A 1 103 ? 11.175 23.012 15.337 1.00 87.25 103 ARG A C 1
ATOM 790 O O . ARG A 1 103 ? 10.386 22.794 14.423 1.00 87.25 103 ARG A O 1
ATOM 797 N N . GLU A 1 104 ? 11.667 22.055 16.116 1.00 85.44 104 GLU A N 1
ATOM 798 C CA . GLU A 1 104 ? 11.310 20.645 15.961 1.00 85.44 104 GLU A CA 1
ATOM 799 C C . GLU A 1 104 ? 9.807 20.438 16.191 1.00 85.44 104 GLU A C 1
ATOM 801 O O . GLU A 1 104 ? 9.249 20.933 17.173 1.00 85.44 104 GLU A O 1
ATOM 806 N N . ILE A 1 105 ? 9.162 19.709 15.277 1.00 88.06 105 ILE A N 1
ATOM 807 C CA . ILE A 1 105 ? 7.749 19.342 15.376 1.00 88.06 105 ILE A CA 1
ATOM 808 C C . ILE A 1 105 ? 7.640 18.143 16.325 1.00 88.06 105 ILE A C 1
ATOM 810 O O . ILE A 1 105 ? 8.183 17.082 16.011 1.00 88.06 105 ILE A O 1
ATOM 814 N N . PRO A 1 106 ? 6.950 18.269 17.473 1.00 89.19 106 PRO A N 1
ATOM 815 C CA . PRO A 1 106 ? 6.731 17.141 18.365 1.00 89.19 106 PRO A CA 1
ATOM 816 C C . PRO A 1 106 ? 5.954 16.027 17.657 1.00 89.19 106 PRO A C 1
ATOM 818 O O . PRO A 1 106 ? 4.934 16.279 17.011 1.00 89.19 106 PRO A O 1
ATOM 821 N N . PHE A 1 107 ? 6.428 14.791 17.795 1.00 88.50 107 PHE A N 1
ATOM 822 C CA . PHE A 1 107 ? 5.826 13.617 17.172 1.00 88.50 107 PHE A CA 1
ATOM 823 C C . PHE A 1 107 ? 5.772 12.436 18.140 1.00 88.50 107 PHE A C 1
ATOM 825 O O . PHE A 1 107 ? 6.545 12.341 19.096 1.00 88.50 107 PHE A O 1
ATOM 832 N N . GLU A 1 108 ? 4.880 11.498 17.848 1.00 87.44 108 GLU A N 1
ATOM 833 C CA . GLU A 1 108 ? 4.848 10.179 18.464 1.00 87.44 108 GLU A CA 1
ATOM 834 C C . GLU A 1 108 ? 4.949 9.091 17.393 1.00 87.44 108 GLU A C 1
ATOM 836 O O . GLU A 1 108 ? 4.511 9.263 16.256 1.00 87.44 108 GLU A O 1
ATOM 841 N N . TRP A 1 109 ? 5.554 7.959 17.749 1.00 86.38 109 TRP A N 1
ATOM 842 C CA . TRP A 1 109 ? 5.591 6.795 16.871 1.00 86.38 109 TRP A CA 1
ATOM 843 C C . TRP A 1 109 ? 4.278 6.033 16.980 1.00 86.38 109 TRP A C 1
ATOM 845 O O . TRP A 1 109 ? 3.906 5.597 18.073 1.00 86.38 109 TRP A O 1
ATOM 855 N N . LYS A 1 110 ? 3.610 5.830 15.846 1.00 87.12 110 LYS A N 1
ATOM 856 C CA . LYS A 1 110 ? 2.407 5.001 15.749 1.00 87.12 110 LYS A CA 1
ATOM 857 C C . LYS A 1 110 ? 2.574 3.935 14.684 1.00 87.12 110 LYS A C 1
ATOM 859 O O . LYS A 1 110 ? 3.311 4.123 13.719 1.00 87.12 110 LYS A O 1
ATOM 864 N N . ASN A 1 111 ? 1.876 2.825 14.892 1.00 89.06 111 ASN A N 1
ATOM 865 C CA . ASN A 1 111 ? 1.652 1.869 13.825 1.00 89.06 111 ASN A CA 1
ATOM 866 C C . ASN A 1 111 ? 0.614 2.457 12.868 1.00 89.06 111 ASN A C 1
ATOM 868 O O . ASN A 1 111 ? -0.391 3.024 13.303 1.00 89.06 111 ASN A O 1
ATOM 872 N N . THR A 1 112 ? 0.875 2.294 11.585 1.00 91.81 112 THR A N 1
ATOM 873 C CA . THR A 1 112 ? 0.073 2.793 10.480 1.00 91.81 112 THR A CA 1
ATOM 874 C C . THR A 1 112 ? -0.390 1.592 9.672 1.00 91.81 112 THR A C 1
ATOM 876 O O . THR A 1 112 ? 0.409 0.706 9.358 1.00 91.81 112 THR A O 1
ATOM 879 N N . LEU A 1 113 ? -1.678 1.565 9.332 1.00 96.88 113 LEU A N 1
ATOM 880 C CA . LEU A 1 113 ? -2.171 0.673 8.296 1.00 96.88 113 LEU A CA 1
ATOM 881 C C . LEU A 1 113 ? -1.658 1.188 6.954 1.00 96.88 113 LEU A C 1
ATOM 883 O O . LEU A 1 113 ? -1.984 2.310 6.572 1.00 96.88 113 LEU A O 1
ATOM 887 N N . TYR A 1 114 ? -0.878 0.371 6.261 1.00 97.25 114 TYR A N 1
ATOM 888 C CA . TYR A 1 114 ? -0.403 0.627 4.912 1.00 97.25 114 TYR A CA 1
ATOM 889 C C . TYR A 1 114 ? -0.908 -0.494 4.011 1.00 97.25 114 TYR A C 1
ATOM 891 O O . TYR A 1 114 ? -0.541 -1.649 4.211 1.00 97.25 114 TYR A O 1
ATOM 899 N N . LEU A 1 115 ? -1.765 -0.168 3.048 1.00 98.31 115 LEU A N 1
ATOM 900 C CA . LEU A 1 115 ? -2.238 -1.095 2.026 1.00 98.31 115 LEU A CA 1
ATOM 901 C C . LEU A 1 115 ? -1.929 -0.504 0.658 1.00 98.31 115 LEU A C 1
ATOM 903 O O . LEU A 1 115 ? -2.407 0.578 0.328 1.00 98.31 115 LEU A O 1
ATOM 907 N N . GLU A 1 116 ? -1.168 -1.229 -0.143 1.00 98.19 116 GLU A N 1
ATOM 908 C CA . GLU A 1 116 ? -0.829 -0.863 -1.508 1.00 98.19 116 GLU A CA 1
ATOM 909 C C . GLU A 1 116 ? -1.159 -2.018 -2.446 1.00 98.19 116 GLU A C 1
ATOM 911 O O . GLU A 1 116 ? -0.893 -3.183 -2.149 1.00 98.19 116 GLU A O 1
ATOM 916 N N . TRP A 1 117 ? -1.727 -1.694 -3.601 1.00 98.38 117 TRP A N 1
ATOM 917 C CA . TRP A 1 117 ? -1.902 -2.649 -4.687 1.00 98.38 117 TRP A CA 1
ATOM 918 C C . TRP A 1 117 ? -1.768 -1.973 -6.044 1.00 98.38 117 TRP A C 1
ATOM 920 O O . TRP A 1 117 ? -1.875 -0.751 -6.181 1.00 98.38 117 TRP A O 1
ATOM 930 N N . PHE A 1 118 ? -1.542 -2.795 -7.061 1.00 97.31 118 PHE A N 1
ATOM 931 C CA . PHE A 1 118 ? -1.413 -2.386 -8.450 1.00 97.31 118 PHE A CA 1
ATOM 932 C C . PHE A 1 118 ? -2.600 -2.946 -9.228 1.00 97.31 118 PHE A C 1
ATOM 934 O O . PHE A 1 118 ? -2.583 -4.098 -9.653 1.00 97.31 118 PHE A O 1
ATOM 941 N N . SER A 1 119 ? -3.645 -2.132 -9.370 1.00 95.62 119 SER A N 1
ATOM 942 C CA . SER A 1 119 ? -4.826 -2.435 -10.179 1.00 95.62 119 SER A CA 1
ATOM 943 C C . SER A 1 119 ? -4.484 -2.402 -11.665 1.00 95.62 119 SER A C 1
ATOM 945 O O . SER A 1 119 ? -3.815 -1.480 -12.136 1.00 95.62 119 SER A O 1
ATOM 947 N N . GLU A 1 120 ? -5.005 -3.362 -12.425 1.00 93.81 120 GLU A N 1
ATOM 948 C CA . GLU A 1 120 ? -4.869 -3.385 -13.885 1.00 93.81 120 GLU A CA 1
ATOM 949 C C . GLU A 1 120 ? -5.542 -2.177 -14.560 1.00 93.81 120 GLU A C 1
ATOM 951 O O . GLU A 1 120 ? -5.097 -1.727 -15.616 1.00 93.81 120 GLU A O 1
ATOM 956 N N . ILE A 1 121 ? -6.609 -1.643 -13.953 1.00 92.12 121 ILE A N 1
ATOM 957 C CA . ILE A 1 121 ? -7.402 -0.540 -14.513 1.00 92.12 121 ILE A CA 1
ATOM 958 C C . ILE A 1 121 ? -6.907 0.807 -13.990 1.00 92.12 121 ILE A C 1
ATOM 960 O O . ILE A 1 121 ? -6.688 1.739 -14.765 1.00 92.12 121 ILE A O 1
ATOM 964 N N . ASN A 1 122 ? -6.758 0.935 -12.671 1.00 92.75 122 ASN A N 1
ATOM 965 C CA . ASN A 1 122 ? -6.450 2.221 -12.046 1.00 92.75 122 ASN A CA 1
ATOM 966 C C . ASN A 1 122 ? -4.949 2.458 -11.838 1.00 92.75 122 ASN A C 1
ATOM 968 O O . ASN A 1 122 ? -4.551 3.600 -11.602 1.00 92.75 122 ASN A O 1
ATOM 972 N N . GLY A 1 123 ? -4.112 1.424 -11.950 1.00 93.19 123 GLY A N 1
ATOM 973 C CA . GLY A 1 123 ? -2.705 1.481 -11.567 1.00 93.19 123 GLY A CA 1
ATOM 974 C C . GLY A 1 123 ? -2.531 1.367 -10.052 1.00 93.19 123 GLY A C 1
ATOM 975 O O . GLY A 1 123 ? -3.265 0.647 -9.378 1.00 93.19 123 GLY A O 1
ATOM 976 N N . ARG A 1 124 ? -1.538 2.066 -9.501 1.00 95.12 124 ARG A N 1
ATOM 977 C CA . ARG A 1 124 ? -1.205 1.991 -8.074 1.00 95.12 124 ARG A CA 1
ATOM 978 C C . ARG A 1 124 ? -2.233 2.712 -7.200 1.00 95.12 124 ARG A C 1
ATOM 980 O O . ARG A 1 124 ? -2.499 3.897 -7.409 1.00 95.12 124 ARG A O 1
ATOM 987 N N . VAL A 1 125 ? -2.741 2.022 -6.185 1.00 96.69 125 VAL A N 1
ATOM 988 C CA . VAL A 1 125 ? -3.658 2.559 -5.170 1.00 96.69 125 VAL A CA 1
ATOM 989 C C . VAL A 1 125 ? -3.065 2.324 -3.784 1.00 96.69 125 VAL A C 1
ATOM 991 O O . VAL A 1 125 ? -2.454 1.284 -3.539 1.00 96.69 125 VAL A O 1
ATOM 994 N N . VAL A 1 126 ? -3.213 3.309 -2.899 1.00 96.69 126 VAL A N 1
ATOM 995 C CA . VAL A 1 126 ? -2.630 3.327 -1.557 1.00 96.69 126 VAL A CA 1
ATOM 996 C C . VAL A 1 126 ? -3.673 3.774 -0.531 1.00 96.69 126 VAL A C 1
ATOM 998 O O . VAL A 1 126 ? -4.404 4.743 -0.740 1.00 96.69 126 VAL A O 1
ATOM 1001 N N . ILE A 1 127 ? -3.705 3.074 0.601 1.00 96.69 127 ILE A N 1
ATOM 1002 C CA . ILE A 1 127 ? -4.323 3.511 1.853 1.00 96.69 127 ILE A CA 1
ATOM 1003 C C . ILE A 1 127 ? -3.214 3.568 2.897 1.00 96.69 127 ILE A C 1
ATOM 1005 O O . ILE A 1 127 ? -2.597 2.549 3.201 1.00 96.69 127 ILE A O 1
ATOM 1009 N N . GLU A 1 128 ? -2.990 4.744 3.471 1.00 95.19 128 GLU A N 1
ATOM 1010 C CA . GLU A 1 128 ? -2.027 4.944 4.550 1.00 95.19 128 GLU A CA 1
ATOM 1011 C C . GLU A 1 128 ? -2.691 5.707 5.700 1.00 95.19 128 GLU A C 1
ATOM 1013 O O . GLU A 1 128 ? -3.006 6.886 5.571 1.00 95.19 128 GLU A O 1
ATOM 1018 N N . ALA A 1 129 ? -2.945 5.038 6.828 1.00 93.75 129 ALA A N 1
ATOM 1019 C CA . ALA A 1 129 ? -3.680 5.647 7.936 1.00 93.75 129 ALA A CA 1
ATOM 1020 C C . ALA A 1 129 ? -3.227 5.156 9.318 1.00 93.75 129 ALA A C 1
ATOM 1022 O O . ALA A 1 129 ? -3.251 3.965 9.625 1.00 93.75 129 ALA A O 1
ATOM 1023 N N . ALA A 1 130 ? -2.873 6.101 10.195 1.00 91.88 130 ALA A N 1
ATOM 1024 C CA . ALA A 1 130 ? -2.521 5.834 11.597 1.00 91.88 130 ALA A CA 1
ATOM 1025 C C . ALA A 1 130 ? -3.709 5.991 12.570 1.00 91.88 130 ALA A C 1
ATOM 1027 O O . ALA A 1 130 ? -3.591 5.693 13.758 1.00 91.88 130 ALA A O 1
ATOM 1028 N N . SER A 1 131 ? -4.843 6.513 12.092 1.00 91.12 131 SER A N 1
ATOM 1029 C CA . SER A 1 131 ? -6.026 6.842 12.902 1.00 91.12 131 SER A CA 1
ATOM 1030 C C . SER A 1 131 ? -7.123 5.776 12.867 1.00 91.12 131 SER A C 1
ATOM 1032 O O . SER A 1 131 ? -8.091 5.881 13.621 1.00 91.12 131 SER A O 1
ATOM 1034 N N . TYR A 1 132 ? -6.999 4.774 11.996 1.00 95.44 132 TYR A N 1
ATOM 1035 C CA . TYR A 1 132 ? -8.033 3.763 11.803 1.00 95.44 132 TYR A CA 1
ATOM 1036 C C . TYR A 1 132 ? -8.163 2.823 12.997 1.00 95.44 132 TYR A C 1
ATOM 1038 O O . TYR A 1 132 ? -7.199 2.512 13.698 1.00 95.44 132 TYR A O 1
ATOM 1046 N N . ILE A 1 133 ? -9.380 2.321 13.186 1.00 96.88 133 ILE A N 1
ATOM 1047 C CA . ILE A 1 133 ? -9.681 1.274 14.158 1.00 96.88 133 ILE A CA 1
ATOM 1048 C C . ILE A 1 133 ? -9.525 -0.066 13.444 1.00 96.88 133 ILE A C 1
ATOM 1050 O O . ILE A 1 133 ? -10.238 -0.327 12.479 1.00 96.88 133 ILE A O 1
ATOM 1054 N N . LEU A 1 134 ? -8.600 -0.907 13.912 1.00 97.56 134 LEU A N 1
ATOM 1055 C CA . LEU A 1 134 ? -8.271 -2.188 13.282 1.00 97.56 134 LEU A CA 1
ATOM 1056 C C . LEU A 1 134 ? -8.763 -3.367 14.126 1.00 97.56 134 LEU A C 1
ATOM 1058 O O . LEU A 1 134 ? -8.608 -3.380 15.348 1.00 97.56 134 LEU A O 1
ATOM 1062 N N . THR A 1 135 ? -9.306 -4.388 13.467 1.00 98.25 135 THR A N 1
ATOM 1063 C CA . THR A 1 135 ? -9.607 -5.699 14.054 1.00 98.25 135 THR A CA 1
ATOM 1064 C C . THR A 1 135 ? -8.993 -6.780 13.174 1.00 98.25 135 THR A C 1
ATOM 1066 O O . THR A 1 135 ? -9.346 -6.892 12.005 1.00 98.25 135 THR A O 1
ATOM 1069 N N . ILE A 1 136 ? -8.081 -7.575 13.733 1.00 98.25 136 ILE A N 1
ATOM 1070 C CA . ILE A 1 136 ? -7.350 -8.627 13.013 1.00 98.25 136 ILE A CA 1
ATOM 1071 C C . ILE A 1 136 ? -7.762 -9.983 13.590 1.00 98.25 136 ILE A C 1
ATOM 1073 O O . ILE A 1 136 ? -7.802 -10.160 14.812 1.00 98.25 136 ILE A O 1
ATOM 1077 N N . SER A 1 137 ? -8.119 -10.931 12.725 1.00 98.44 137 SER A N 1
ATOM 1078 C CA . SER A 1 137 ? -8.443 -12.297 13.141 1.00 98.44 137 SER A CA 1
ATOM 1079 C C . SER A 1 137 ? -7.190 -13.076 13.563 1.00 98.44 137 SER A C 1
ATOM 1081 O O . SER A 1 137 ? -6.077 -12.697 13.214 1.00 98.44 137 SER A O 1
ATOM 1083 N N . PRO A 1 138 ? -7.338 -14.223 14.249 1.00 98.06 138 PRO A N 1
ATOM 1084 C CA . PRO A 1 138 ? -6.244 -15.183 14.353 1.00 98.06 138 PRO A CA 1
ATOM 1085 C C . PRO A 1 138 ? -5.737 -15.616 12.969 1.00 98.06 138 PRO A C 1
ATOM 1087 O O . PRO A 1 138 ? -6.506 -15.607 12.002 1.00 98.06 138 PRO A O 1
ATOM 1090 N N . HIS A 1 139 ? -4.474 -16.031 12.918 1.00 97.81 139 HIS A N 1
ATOM 1091 C CA . HIS A 1 139 ? -3.834 -16.587 11.730 1.00 97.81 139 HIS A CA 1
ATOM 1092 C C . HIS A 1 139 ? -4.423 -17.963 11.374 1.00 97.81 139 HIS A C 1
ATOM 1094 O O . HIS A 1 139 ? -4.503 -18.857 12.220 1.00 97.81 139 HIS A O 1
ATOM 1100 N N . GLU A 1 140 ? -4.834 -18.135 10.118 1.00 98.12 140 GLU A N 1
ATOM 1101 C CA . GLU A 1 140 ? -5.158 -19.431 9.507 1.00 98.12 140 GLU A CA 1
ATOM 1102 C C . GLU A 1 140 ? -3.891 -20.127 8.968 1.00 98.12 140 GLU A C 1
ATOM 1104 O O . GLU A 1 140 ? -3.830 -21.357 8.922 1.00 98.12 140 GLU A O 1
ATOM 1109 N N . TRP A 1 141 ? -2.865 -19.343 8.630 1.00 98.25 141 TRP A N 1
ATOM 1110 C CA . TRP A 1 141 ? -1.500 -19.767 8.318 1.00 98.25 141 TRP A CA 1
ATOM 1111 C C . TRP A 1 141 ? -0.513 -18.670 8.739 1.00 98.25 141 TRP A C 1
ATOM 1113 O O . TRP A 1 141 ? -0.912 -17.527 8.954 1.00 98.25 141 TRP A O 1
ATOM 1123 N N . GLU A 1 142 ? 0.758 -19.023 8.896 1.00 97.06 142 GLU A N 1
ATOM 1124 C CA . GLU A 1 142 ? 1.807 -18.091 9.316 1.00 97.06 142 GLU A CA 1
ATOM 1125 C C . GLU A 1 142 ? 2.880 -18.020 8.234 1.00 97.06 142 GLU A C 1
ATOM 1127 O O . GLU A 1 142 ? 3.262 -19.054 7.689 1.00 97.06 142 GLU A O 1
ATOM 1132 N N . MET A 1 143 ? 3.328 -16.800 7.947 1.00 97.56 143 MET A N 1
ATOM 1133 C CA . MET A 1 143 ? 4.439 -16.502 7.049 1.00 97.56 143 MET A CA 1
ATOM 1134 C C . MET A 1 143 ? 5.741 -16.485 7.851 1.00 97.56 143 MET A C 1
ATOM 1136 O O . MET A 1 143 ? 5.810 -15.837 8.903 1.00 97.56 143 MET A O 1
ATOM 1140 N N . ASP A 1 144 ? 6.768 -17.179 7.375 1.00 96.81 144 ASP A N 1
ATOM 1141 C CA . ASP A 1 144 ? 8.099 -17.103 7.976 1.00 96.81 144 ASP A CA 1
ATOM 1142 C C . ASP A 1 144 ? 8.922 -15.904 7.458 1.00 96.81 144 ASP A C 1
ATOM 1144 O O . ASP A 1 144 ? 8.436 -15.061 6.707 1.00 96.81 144 ASP A O 1
ATOM 1148 N N . GLU A 1 145 ? 10.155 -15.754 7.949 1.00 95.69 145 GLU A N 1
ATOM 1149 C CA . GLU A 1 145 ? 11.016 -14.619 7.582 1.00 95.69 145 GLU A CA 1
ATOM 1150 C C . GLU A 1 145 ? 11.496 -14.691 6.126 1.00 95.69 145 GLU A C 1
ATOM 1152 O O . GLU A 1 145 ? 11.529 -13.661 5.454 1.00 95.69 145 GLU A O 1
ATOM 1157 N N . ASP A 1 146 ? 11.799 -15.890 5.621 1.00 96.88 146 ASP A N 1
ATOM 1158 C CA . ASP A 1 146 ? 12.254 -16.078 4.241 1.00 96.88 146 ASP A CA 1
ATOM 1159 C C . ASP A 1 146 ? 11.095 -15.814 3.259 1.00 96.88 146 ASP A C 1
ATOM 1161 O O . ASP A 1 146 ? 11.286 -15.215 2.197 1.00 96.88 146 ASP A O 1
ATOM 1165 N N . GLU A 1 147 ? 9.877 -16.227 3.622 1.00 96.94 147 GLU A N 1
ATOM 1166 C CA . GLU A 1 147 ? 8.649 -15.936 2.879 1.00 96.94 147 GLU A CA 1
ATOM 1167 C C . GLU A 1 147 ? 8.312 -14.435 2.889 1.00 96.94 147 GLU A C 1
ATOM 1169 O O . GLU A 1 147 ? 7.946 -13.886 1.848 1.00 96.94 147 GLU A O 1
ATOM 1174 N N . GLU A 1 148 ? 8.481 -13.748 4.026 1.00 96.69 148 GLU A N 1
ATOM 1175 C CA . GLU A 1 148 ? 8.276 -12.296 4.128 1.00 96.69 148 GLU A CA 1
ATOM 1176 C C . GLU A 1 148 ? 9.266 -11.528 3.238 1.00 96.69 148 GLU A C 1
ATOM 1178 O O . GLU A 1 148 ? 8.872 -10.602 2.522 1.00 96.69 148 GLU A O 1
ATOM 1183 N N . ASP A 1 149 ? 10.539 -11.925 3.232 1.00 96.00 149 ASP A N 1
ATOM 1184 C CA . ASP A 1 149 ? 11.562 -11.318 2.378 1.00 96.00 149 ASP A CA 1
ATOM 1185 C C . ASP A 1 149 ? 11.291 -11.578 0.888 1.00 96.00 149 ASP A C 1
ATOM 1187 O O . ASP A 1 149 ? 11.421 -10.671 0.057 1.00 96.00 149 ASP A O 1
ATOM 1191 N N . ALA A 1 150 ? 10.832 -12.784 0.538 1.00 96.88 150 ALA A N 1
ATOM 1192 C CA . ALA A 1 150 ? 10.398 -13.098 -0.819 1.00 96.88 150 ALA A CA 1
ATOM 1193 C C . ALA A 1 150 ? 9.186 -12.250 -1.247 1.00 96.88 150 ALA A C 1
ATOM 1195 O O . ALA A 1 150 ? 9.167 -11.744 -2.374 1.00 96.88 150 ALA A O 1
ATOM 1196 N N . GLN A 1 151 ? 8.209 -12.039 -0.358 1.00 97.44 151 GLN A N 1
ATOM 1197 C CA . GLN A 1 151 ? 7.045 -11.196 -0.636 1.00 97.44 151 GLN A CA 1
ATOM 1198 C C . GLN A 1 151 ? 7.442 -9.721 -0.794 1.00 97.44 151 GLN A C 1
ATOM 1200 O O . GLN A 1 151 ? 7.001 -9.069 -1.739 1.00 97.44 151 GLN A O 1
ATOM 1205 N N . LYS A 1 152 ? 8.338 -9.190 0.047 1.00 95.62 152 LYS A N 1
ATOM 1206 C CA . LYS A 1 152 ? 8.878 -7.824 -0.116 1.00 95.62 152 LYS A CA 1
ATOM 1207 C C . LYS A 1 152 ? 9.602 -7.650 -1.447 1.00 95.62 152 LYS A C 1
ATOM 1209 O O . LYS A 1 152 ? 9.433 -6.629 -2.114 1.00 95.62 152 LYS A O 1
ATOM 1214 N N . LEU A 1 153 ? 10.374 -8.651 -1.869 1.00 96.12 153 LEU A N 1
ATOM 1215 C CA . LEU A 1 153 ? 11.019 -8.634 -3.178 1.00 96.12 153 LEU A CA 1
ATOM 1216 C C . LEU A 1 153 ? 9.990 -8.694 -4.318 1.00 96.12 153 LEU A C 1
ATOM 1218 O O . LEU A 1 153 ? 10.148 -7.992 -5.319 1.00 96.12 153 LEU A O 1
ATOM 1222 N N . ALA A 1 154 ? 8.927 -9.490 -4.186 1.00 96.81 154 ALA A N 1
ATOM 1223 C CA . ALA A 1 154 ? 7.833 -9.523 -5.157 1.00 96.81 154 ALA A CA 1
ATOM 1224 C C . ALA A 1 154 ? 7.136 -8.153 -5.270 1.00 96.81 154 ALA A C 1
ATOM 1226 O O . ALA A 1 154 ? 6.950 -7.653 -6.380 1.00 96.81 154 ALA A O 1
ATOM 1227 N N . ASN A 1 155 ? 6.864 -7.493 -4.142 1.00 96.75 155 ASN A N 1
ATOM 1228 C CA . ASN A 1 155 ? 6.287 -6.147 -4.098 1.00 96.75 155 ASN A CA 1
ATOM 1229 C C . ASN A 1 155 ? 7.204 -5.103 -4.755 1.00 96.75 155 ASN A C 1
ATOM 1231 O O . ASN A 1 155 ? 6.747 -4.239 -5.507 1.00 96.75 155 ASN A O 1
ATOM 1235 N N . LEU A 1 156 ? 8.517 -5.200 -4.515 1.00 95.94 156 LEU A N 1
ATOM 1236 C CA . LEU A 1 156 ? 9.513 -4.334 -5.145 1.00 95.94 156 LEU A CA 1
ATOM 1237 C C . LEU A 1 156 ? 9.540 -4.519 -6.672 1.00 95.94 156 LEU A C 1
ATOM 1239 O O . LEU A 1 156 ? 9.626 -3.537 -7.413 1.00 95.94 156 LEU A O 1
ATOM 1243 N N . ASN A 1 157 ? 9.413 -5.759 -7.155 1.00 95.56 157 ASN A N 1
ATOM 1244 C CA . ASN A 1 157 ? 9.279 -6.044 -8.586 1.00 95.56 157 ASN A CA 1
ATOM 1245 C C . ASN A 1 157 ? 7.974 -5.475 -9.162 1.00 95.56 157 ASN A C 1
ATOM 1247 O O . ASN A 1 157 ? 8.019 -4.835 -10.210 1.00 95.56 157 ASN A O 1
ATOM 1251 N N . ALA A 1 158 ? 6.843 -5.607 -8.462 1.00 95.62 158 ALA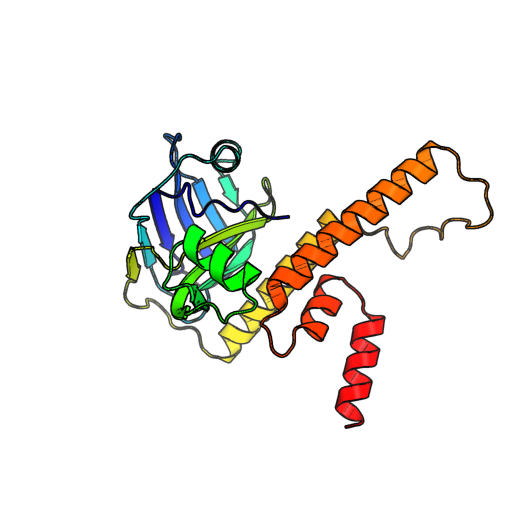 A N 1
ATOM 1252 C CA . ALA A 1 158 ? 5.577 -5.012 -8.895 1.00 95.62 158 ALA A CA 1
ATOM 1253 C C . ALA A 1 158 ? 5.685 -3.480 -9.045 1.00 95.62 158 ALA A C 1
ATOM 1255 O O . ALA A 1 158 ? 5.222 -2.910 -10.036 1.00 95.62 158 ALA A O 1
ATOM 1256 N N . MET A 1 159 ? 6.383 -2.810 -8.120 1.00 95.00 159 MET A N 1
ATOM 1257 C CA . MET A 1 159 ? 6.673 -1.375 -8.224 1.00 95.00 159 MET A CA 1
ATOM 1258 C C . MET A 1 159 ? 7.585 -1.044 -9.417 1.00 95.00 159 MET A C 1
ATOM 1260 O O . MET A 1 159 ? 7.336 -0.064 -10.124 1.00 95.00 159 MET A O 1
ATOM 1264 N N . ARG A 1 160 ? 8.625 -1.851 -9.675 1.00 94.00 160 ARG A N 1
ATOM 1265 C CA . ARG A 1 160 ? 9.501 -1.701 -10.853 1.00 94.00 160 ARG A CA 1
ATOM 1266 C C . ARG A 1 160 ? 8.710 -1.819 -12.156 1.00 94.00 160 ARG A C 1
ATOM 1268 O O . ARG A 1 160 ? 8.878 -0.977 -13.041 1.00 94.00 160 ARG A O 1
ATOM 1275 N N . ASP A 1 161 ? 7.850 -2.825 -12.268 1.00 92.81 161 ASP A N 1
ATOM 1276 C CA . ASP A 1 161 ? 7.026 -3.064 -13.455 1.00 92.81 161 ASP A CA 1
ATOM 1277 C C . ASP A 1 161 ? 6.036 -1.917 -13.679 1.00 92.81 161 ASP A C 1
ATOM 1279 O O . ASP A 1 161 ? 5.925 -1.391 -14.791 1.00 92.81 161 ASP A O 1
ATOM 1283 N N . PHE A 1 162 ? 5.392 -1.447 -12.608 1.00 91.88 162 PHE A N 1
ATOM 1284 C CA . PHE A 1 162 ? 4.534 -0.267 -12.655 1.00 91.88 162 PHE A CA 1
ATOM 1285 C C . PHE A 1 162 ? 5.301 0.984 -13.116 1.00 91.88 162 PHE A C 1
ATOM 1287 O O . PHE A 1 162 ? 4.860 1.679 -14.033 1.00 91.88 162 PHE A O 1
ATOM 1294 N N . MET A 1 163 ? 6.482 1.262 -12.554 1.00 90.94 163 MET A N 1
ATOM 1295 C CA . MET A 1 163 ? 7.300 2.408 -12.974 1.00 90.94 163 MET A CA 1
ATOM 1296 C C . MET A 1 163 ? 7.767 2.298 -14.427 1.00 90.94 163 MET A C 1
ATOM 1298 O O . MET A 1 163 ? 7.758 3.298 -15.147 1.00 90.94 163 MET A O 1
ATOM 1302 N N . ALA A 1 164 ? 8.111 1.100 -14.905 1.00 88.75 164 ALA A N 1
ATOM 1303 C CA . AL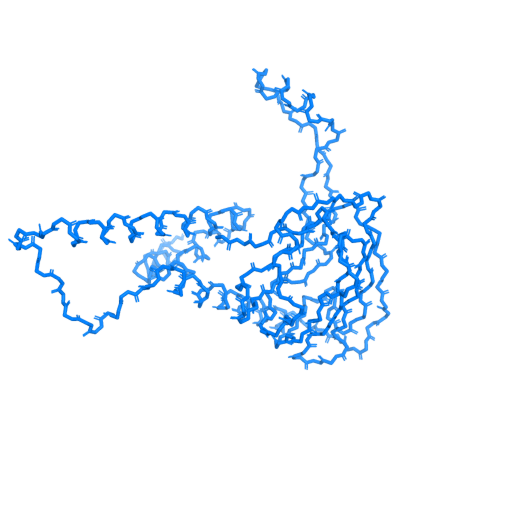A A 1 164 ? 8.458 0.888 -16.308 1.00 88.75 164 ALA A CA 1
ATOM 1304 C C . ALA A 1 164 ? 7.295 1.258 -17.251 1.00 88.75 164 ALA A C 1
ATOM 1306 O O . ALA A 1 164 ? 7.526 1.887 -18.291 1.00 88.75 164 ALA A O 1
ATOM 1307 N N . GLN A 1 165 ? 6.053 0.940 -16.861 1.00 86.75 165 GLN A N 1
ATOM 1308 C CA . GLN A 1 165 ? 4.844 1.333 -17.591 1.00 86.75 165 GLN A CA 1
ATOM 1309 C C . GLN A 1 165 ? 4.591 2.848 -17.536 1.00 86.75 165 GLN A C 1
ATOM 1311 O O . GLN A 1 165 ? 4.314 3.452 -18.576 1.00 86.75 165 GLN A O 1
ATOM 1316 N N . VAL A 1 166 ? 4.725 3.482 -16.362 1.00 84.31 166 VAL A N 1
ATOM 1317 C CA . VAL A 1 166 ? 4.510 4.935 -16.186 1.00 84.31 166 VAL A CA 1
ATOM 1318 C C . VAL A 1 166 ? 5.512 5.752 -17.001 1.00 84.31 166 VAL A C 1
ATOM 1320 O O . VAL A 1 166 ? 5.126 6.667 -17.732 1.00 84.31 166 VAL A O 1
ATOM 1323 N N . ILE A 1 167 ? 6.792 5.390 -16.922 1.00 82.44 167 ILE A N 1
ATOM 1324 C CA . ILE A 1 167 ? 7.873 6.040 -17.671 1.00 82.44 167 ILE A CA 1
ATOM 1325 C C . ILE A 1 167 ? 7.701 5.804 -19.182 1.00 82.44 167 ILE A C 1
ATOM 1327 O O . ILE A 1 167 ? 8.160 6.613 -19.986 1.00 82.44 167 ILE A O 1
ATOM 1331 N N . ARG A 1 168 ? 6.995 4.729 -19.574 1.00 74.88 168 ARG A N 1
ATOM 1332 C CA . ARG A 1 168 ? 6.926 4.209 -20.948 1.00 74.88 168 ARG A CA 1
ATOM 1333 C C . ARG A 1 168 ? 8.324 3.949 -21.496 1.00 74.88 168 ARG A C 1
ATOM 1335 O O . ARG A 1 168 ? 8.652 4.426 -22.583 1.00 74.88 168 ARG A O 1
ATOM 1342 N N . ARG A 1 169 ? 9.161 3.246 -20.718 1.00 58.19 169 ARG A N 1
ATOM 1343 C CA . ARG A 1 169 ? 10.564 3.006 -21.091 1.00 58.19 169 ARG A CA 1
ATOM 1344 C C . ARG A 1 169 ? 10.641 2.530 -22.539 1.00 58.19 169 ARG A C 1
ATOM 1346 O O . ARG A 1 169 ? 9.960 1.584 -22.935 1.00 58.19 169 ARG A O 1
ATOM 1353 N N . ARG A 1 170 ? 11.452 3.233 -23.329 1.00 53.66 170 ARG A N 1
ATOM 1354 C CA . ARG A 1 170 ? 11.717 2.870 -24.717 1.00 53.66 170 ARG A CA 1
ATOM 1355 C C . ARG A 1 170 ? 12.417 1.514 -24.734 1.00 53.66 170 ARG A C 1
ATOM 1357 O O . ARG A 1 170 ? 13.260 1.255 -23.880 1.00 53.66 170 ARG A O 1
ATOM 1364 N N . ASP A 1 171 ? 12.061 0.676 -25.701 1.00 51.16 171 ASP A N 1
ATOM 1365 C CA . ASP A 1 171 ? 12.726 -0.607 -25.910 1.00 51.16 171 ASP A CA 1
ATOM 1366 C C . ASP A 1 171 ? 14.240 -0.371 -26.103 1.00 51.16 171 ASP A C 1
ATOM 1368 O O . ASP A 1 171 ? 14.605 0.360 -27.034 1.00 51.16 171 ASP A O 1
ATOM 1372 N N . PRO A 1 172 ? 15.116 -0.922 -25.239 1.00 49.28 172 PRO A N 1
ATOM 1373 C CA . PRO A 1 172 ? 16.563 -0.773 -25.374 1.00 49.28 172 PRO A CA 1
ATOM 1374 C C . PRO A 1 172 ? 17.114 -1.433 -26.648 1.00 49.28 172 PRO A C 1
ATOM 1376 O O . PRO A 1 172 ? 18.200 -1.067 -27.088 1.00 49.28 172 PRO A O 1
ATOM 1379 N N . GLU A 1 173 ? 16.375 -2.358 -27.275 1.00 44.31 173 GLU A N 1
ATOM 1380 C CA . GLU A 1 173 ? 16.706 -2.915 -28.597 1.00 44.31 173 GLU A CA 1
ATOM 1381 C C . GLU A 1 173 ? 16.191 -2.045 -29.762 1.00 44.31 173 GLU A C 1
ATOM 1383 O O . GLU A 1 173 ? 16.435 -2.336 -30.938 1.00 44.31 173 GLU A O 1
ATOM 1388 N N . GLY A 1 174 ? 15.482 -0.956 -29.455 1.00 48.06 174 GLY A N 1
ATOM 1389 C CA . GLY A 1 174 ? 15.019 0.022 -30.429 1.00 48.06 174 GLY A CA 1
ATOM 1390 C C . GLY A 1 174 ? 16.171 0.826 -31.050 1.00 48.06 174 GLY A C 1
ATOM 1391 O O . GLY A 1 174 ? 17.238 0.969 -30.456 1.00 48.06 174 GLY A O 1
ATOM 1392 N N . PRO A 1 175 ? 15.984 1.391 -32.258 1.00 49.94 175 PRO A N 1
ATOM 1393 C CA . PRO A 1 175 ? 17.014 2.208 -32.891 1.00 49.94 175 PRO A CA 1
ATOM 1394 C C . PRO A 1 175 ? 17.367 3.414 -32.008 1.00 49.94 175 PRO A C 1
ATOM 1396 O O . PRO A 1 175 ? 16.477 4.188 -31.637 1.00 49.94 175 PRO A O 1
ATOM 1399 N N . GLU A 1 176 ? 18.661 3.587 -31.703 1.00 50.62 176 GLU A N 1
ATOM 1400 C CA . GLU A 1 176 ? 19.148 4.768 -30.987 1.00 50.62 176 GLU A CA 1
ATOM 1401 C C . GLU A 1 176 ? 18.707 6.035 -31.737 1.00 50.62 176 GLU A C 1
ATOM 1403 O O . GLU A 1 176 ? 18.905 6.141 -32.954 1.00 50.62 176 GLU A O 1
ATOM 1408 N N . PRO A 1 177 ? 18.068 6.998 -31.051 1.00 54.16 177 PRO A N 1
ATOM 1409 C CA . PRO A 1 177 ? 17.629 8.216 -31.703 1.00 54.16 177 PRO A CA 1
ATOM 1410 C C . PRO A 1 177 ? 18.848 9.002 -32.182 1.00 54.16 177 PRO A C 1
ATOM 1412 O O . PRO A 1 177 ? 19.740 9.317 -31.397 1.00 54.16 177 PRO A O 1
ATOM 1415 N N . ASP A 1 178 ? 18.852 9.360 -33.465 1.00 54.59 178 ASP A N 1
ATOM 1416 C CA . ASP A 1 178 ? 19.863 10.236 -34.047 1.00 54.59 178 ASP A CA 1
ATOM 1417 C C . ASP A 1 178 ? 19.845 11.595 -33.329 1.00 54.59 178 ASP A C 1
ATOM 1419 O O . ASP A 1 178 ? 18.966 12.433 -33.536 1.00 54.59 178 ASP A O 1
ATOM 1423 N N . VAL A 1 179 ? 20.820 11.797 -32.443 1.00 53.97 179 VAL A N 1
ATOM 1424 C CA . VAL A 1 179 ? 21.022 13.032 -31.672 1.00 53.97 179 VAL A CA 1
ATOM 1425 C C . VAL A 1 179 ? 21.457 14.217 -32.542 1.00 53.97 179 VAL A C 1
ATOM 1427 O O . VAL A 1 179 ? 21.517 15.337 -32.039 1.00 53.97 179 VAL A O 1
ATOM 1430 N N . SER A 1 180 ? 21.763 13.992 -33.827 1.00 54.50 180 SER A N 1
ATOM 1431 C CA . SER A 1 180 ? 22.238 15.021 -34.761 1.00 54.50 180 SER A CA 1
ATOM 1432 C C . SER A 1 180 ? 21.159 15.598 -35.684 1.00 54.50 180 SER A C 1
ATOM 1434 O O . SER A 1 180 ? 21.404 16.611 -36.342 1.00 54.50 180 SER A O 1
ATOM 1436 N N . ALA A 1 181 ? 19.969 14.994 -35.731 1.00 58.84 181 ALA A N 1
ATOM 1437 C CA . ALA A 1 181 ? 18.858 15.503 -36.524 1.00 58.84 181 ALA A CA 1
ATOM 1438 C C . ALA A 1 181 ? 18.201 16.712 -35.831 1.00 58.84 181 ALA A C 1
ATOM 1440 O O . ALA A 1 181 ? 17.886 16.652 -34.642 1.00 58.84 181 ALA A O 1
ATOM 1441 N N . GLU A 1 182 ? 17.959 17.801 -36.573 1.00 57.62 182 GLU A N 1
ATOM 1442 C CA . GLU A 1 182 ? 17.047 18.867 -36.137 1.00 57.62 182 GLU A CA 1
ATOM 1443 C C . GLU A 1 182 ? 15.668 18.240 -35.905 1.00 57.62 182 GLU A C 1
ATOM 1445 O O . GLU A 1 182 ? 14.940 17.927 -36.847 1.00 57.62 182 GLU A O 1
ATOM 1450 N N . LEU A 1 183 ? 15.348 17.983 -34.640 1.00 64.56 183 LEU A N 1
ATOM 1451 C CA . LEU A 1 183 ? 14.056 17.445 -34.248 1.00 64.56 183 LEU A CA 1
ATOM 1452 C C . LEU A 1 183 ? 12.977 18.469 -34.581 1.00 64.56 183 LEU A C 1
ATOM 1454 O O . LEU A 1 183 ? 13.148 19.667 -34.333 1.00 64.56 183 LEU A O 1
ATOM 1458 N N . ASP A 1 184 ? 11.860 17.988 -35.109 1.00 79.19 184 ASP A N 1
ATOM 1459 C CA . ASP A 1 184 ? 10.679 18.821 -35.257 1.00 79.19 184 ASP A CA 1
ATOM 1460 C C . ASP A 1 184 ? 10.050 19.150 -33.889 1.00 79.19 184 ASP A C 1
ATOM 1462 O O . ASP A 1 184 ? 10.410 18.604 -32.842 1.00 79.19 184 ASP A O 1
ATOM 1466 N N . GLU A 1 185 ? 9.118 20.103 -33.895 1.00 79.31 185 GLU A N 1
ATOM 1467 C CA . GLU A 1 185 ? 8.416 20.567 -32.694 1.00 79.31 185 GLU A CA 1
ATOM 1468 C C . GLU A 1 185 ? 7.713 19.417 -31.953 1.00 79.31 185 GLU A C 1
ATOM 1470 O O . GLU A 1 185 ? 7.759 19.359 -30.726 1.00 79.31 185 GLU A O 1
ATOM 1475 N N . PHE A 1 186 ? 7.149 18.453 -32.688 1.00 75.56 186 PHE A N 1
ATOM 1476 C CA . PHE A 1 186 ? 6.471 17.288 -32.116 1.00 75.56 186 PHE A CA 1
ATOM 1477 C C . PHE A 1 186 ? 7.439 16.344 -31.392 1.00 75.56 186 PHE A C 1
ATOM 1479 O O . PHE A 1 186 ? 7.128 15.844 -30.312 1.00 75.56 186 PHE A O 1
ATOM 1486 N N . ALA A 1 187 ? 8.629 16.111 -31.947 1.00 76.12 187 ALA A N 1
ATOM 1487 C CA . ALA A 1 187 ? 9.657 15.291 -31.317 1.00 76.12 187 ALA A CA 1
ATOM 1488 C C . ALA A 1 187 ? 10.246 15.956 -30.061 1.00 76.12 187 ALA A C 1
ATOM 1490 O O . ALA A 1 187 ? 10.572 15.260 -29.095 1.00 76.12 187 ALA A O 1
ATOM 1491 N N . TRP A 1 188 ? 10.352 17.289 -30.038 1.00 77.12 188 TRP A N 1
ATOM 1492 C CA . TRP A 1 188 ? 10.698 18.029 -28.820 1.00 77.12 188 TRP A CA 1
ATOM 1493 C C . TRP A 1 188 ? 9.601 17.950 -27.758 1.00 77.12 188 TRP A C 1
ATOM 1495 O O . TRP A 1 188 ? 9.912 17.725 -26.589 1.00 77.12 188 TRP A O 1
ATOM 1505 N N . GLU A 1 189 ? 8.335 18.090 -28.153 1.00 82.00 189 GLU A N 1
ATOM 1506 C CA . GLU A 1 189 ? 7.193 17.978 -27.243 1.00 82.00 189 GLU A CA 1
ATOM 1507 C C . GLU A 1 189 ? 7.129 16.587 -26.590 1.00 82.00 189 GLU A C 1
ATOM 1509 O O . GLU A 1 189 ? 6.963 16.478 -25.375 1.00 82.00 189 GLU A O 1
ATOM 1514 N N . GLU A 1 190 ? 7.325 15.513 -27.361 1.00 79.31 190 GLU A N 1
ATOM 1515 C CA . GLU A 1 190 ? 7.350 14.152 -26.813 1.00 79.31 190 GLU A CA 1
ATOM 1516 C C . GLU A 1 190 ? 8.537 13.910 -25.873 1.00 79.31 190 GLU A C 1
ATOM 1518 O O . GLU A 1 190 ? 8.359 13.268 -24.837 1.00 79.31 190 GLU A O 1
ATOM 1523 N N . ARG A 1 191 ? 9.721 14.471 -26.161 1.00 76.88 191 ARG A N 1
ATOM 1524 C CA . ARG A 1 191 ? 10.866 14.396 -25.237 1.00 76.88 191 ARG A CA 1
ATOM 1525 C C . ARG A 1 191 ? 10.639 15.155 -23.937 1.00 76.88 191 ARG A C 1
ATOM 1527 O O . ARG A 1 191 ? 11.050 14.675 -22.885 1.00 76.88 191 ARG A O 1
ATOM 1534 N N . LEU A 1 192 ? 10.007 16.325 -23.992 1.00 82.12 192 LEU A N 1
ATOM 1535 C CA . LEU A 1 192 ? 9.653 17.065 -22.781 1.00 82.12 192 LEU A CA 1
ATOM 1536 C C . LEU A 1 192 ? 8.656 16.266 -21.939 1.00 82.12 192 LEU A C 1
ATOM 1538 O O . LEU A 1 192 ? 8.897 16.065 -20.757 1.00 82.12 192 LEU A O 1
ATOM 1542 N N . LYS A 1 193 ? 7.622 15.685 -22.562 1.00 83.69 193 LYS A N 1
ATOM 1543 C CA . LYS A 1 193 ? 6.684 14.790 -21.864 1.00 83.69 193 LYS A CA 1
ATOM 1544 C C . LYS A 1 193 ? 7.371 13.564 -21.257 1.00 83.69 193 LYS A C 1
ATOM 1546 O O . LYS A 1 193 ? 6.952 13.098 -20.203 1.00 83.69 193 LYS A O 1
ATOM 1551 N N . GLU A 1 194 ? 8.372 12.994 -21.924 1.00 80.69 194 GLU A N 1
ATOM 1552 C CA . GLU A 1 194 ? 9.177 11.891 -21.380 1.00 80.69 194 GLU A CA 1
ATOM 1553 C C . GLU A 1 194 ? 9.990 12.341 -20.159 1.00 80.69 194 GLU A C 1
ATOM 1555 O O . GLU A 1 194 ? 9.963 11.673 -19.127 1.00 80.69 194 GLU A O 1
ATOM 1560 N N . SER A 1 195 ? 10.644 13.502 -20.249 1.00 82.62 195 SER A N 1
ATOM 1561 C CA . SER A 1 195 ? 11.379 14.110 -19.137 1.00 82.62 195 SER A CA 1
ATOM 1562 C C . SER A 1 195 ? 10.478 14.394 -17.931 1.00 82.62 195 SER A C 1
ATOM 1564 O O . SER A 1 195 ? 10.877 14.127 -16.796 1.00 82.62 195 SER A O 1
ATOM 1566 N N . ASP A 1 196 ? 9.266 14.900 -18.164 1.00 85.00 196 ASP A N 1
ATOM 1567 C CA . ASP A 1 196 ? 8.292 15.185 -17.106 1.00 85.00 196 ASP A CA 1
ATOM 1568 C C . ASP A 1 196 ? 7.862 13.884 -16.408 1.00 85.00 196 ASP A C 1
ATOM 1570 O O . ASP A 1 196 ? 7.981 13.770 -15.190 1.00 85.00 196 ASP A O 1
ATOM 1574 N N . ARG A 1 197 ? 7.493 12.842 -17.174 1.00 85.38 197 ARG A N 1
ATOM 1575 C CA . ARG A 1 197 ? 7.138 11.520 -16.614 1.00 85.38 197 ARG A CA 1
ATOM 1576 C C . ARG A 1 197 ? 8.269 10.903 -15.796 1.00 85.38 197 ARG A C 1
ATOM 1578 O O . ARG A 1 197 ? 8.005 10.300 -14.761 1.00 85.38 197 ARG A O 1
ATOM 1585 N N . LEU A 1 198 ? 9.513 11.018 -16.265 1.00 86.12 198 LEU A N 1
ATOM 1586 C CA . LEU A 1 198 ? 10.690 10.533 -15.541 1.00 86.12 198 LEU A CA 1
ATOM 1587 C C . LEU A 1 198 ? 10.885 11.274 -14.220 1.00 86.12 198 LEU A C 1
ATOM 1589 O O . LEU A 1 198 ? 11.193 10.645 -13.210 1.00 86.12 198 LEU A O 1
ATOM 1593 N N . THR A 1 199 ? 10.699 12.593 -14.230 1.00 86.69 199 THR A N 1
ATOM 1594 C CA . THR A 1 199 ? 10.829 13.427 -13.032 1.00 86.69 199 THR A CA 1
ATOM 1595 C C . THR A 1 199 ? 9.763 13.059 -12.002 1.00 86.69 199 THR A C 1
ATOM 1597 O O . THR A 1 199 ? 10.106 12.809 -10.849 1.00 86.69 199 THR A O 1
ATOM 1600 N N . ASP A 1 200 ? 8.503 12.933 -12.424 1.00 87.31 200 ASP A N 1
ATOM 1601 C CA . ASP A 1 200 ? 7.391 12.548 -11.547 1.00 87.31 200 ASP A CA 1
ATOM 1602 C C . ASP A 1 200 ? 7.563 11.128 -10.989 1.00 87.31 200 ASP A C 1
ATOM 1604 O O . ASP A 1 200 ? 7.331 10.881 -9.805 1.00 87.31 200 ASP A O 1
ATOM 1608 N N . ALA A 1 201 ? 7.995 10.181 -11.831 1.00 88.31 201 ALA A N 1
ATOM 1609 C CA . ALA A 1 201 ? 8.293 8.816 -11.404 1.00 88.31 201 ALA A CA 1
ATOM 1610 C C . ALA A 1 201 ? 9.422 8.792 -10.366 1.00 88.31 201 ALA A C 1
ATOM 1612 O O . ALA A 1 201 ? 9.310 8.106 -9.355 1.00 88.31 201 ALA A O 1
ATOM 1613 N N . TYR A 1 202 ? 10.480 9.575 -10.583 1.00 89.56 202 TYR A N 1
ATOM 1614 C CA . TYR A 1 202 ? 11.591 9.655 -9.645 1.00 89.56 202 TYR A CA 1
ATOM 1615 C C . TYR A 1 202 ? 11.174 10.251 -8.295 1.00 89.56 202 TYR A C 1
ATOM 1617 O O . TYR A 1 202 ? 11.533 9.688 -7.265 1.00 89.56 202 TYR A O 1
ATOM 1625 N N . GLN A 1 203 ? 10.385 11.335 -8.279 1.00 89.50 203 GLN A N 1
ATOM 1626 C CA . GLN A 1 203 ? 9.870 11.905 -7.025 1.00 89.50 203 GLN A CA 1
ATOM 1627 C C . GLN A 1 203 ? 9.030 10.890 -6.242 1.00 89.50 203 GLN A C 1
ATOM 1629 O O . GLN A 1 203 ? 9.230 10.729 -5.045 1.00 89.50 203 GLN A O 1
ATOM 1634 N N . GLU A 1 204 ? 8.158 10.139 -6.918 1.00 90.25 204 GLU A N 1
ATOM 1635 C CA . GLU A 1 204 ? 7.349 9.101 -6.268 1.00 90.25 204 GLU A CA 1
ATOM 1636 C C . GLU A 1 204 ? 8.207 7.993 -5.636 1.00 90.25 204 GLU A C 1
ATOM 1638 O O . GLU A 1 204 ? 7.927 7.528 -4.532 1.00 90.25 204 GLU A O 1
ATOM 1643 N N . VAL A 1 205 ? 9.244 7.541 -6.347 1.00 92.12 205 VAL A N 1
ATOM 1644 C CA . VAL A 1 205 ? 10.140 6.485 -5.859 1.00 92.12 205 VAL A CA 1
ATOM 1645 C C . VAL A 1 205 ? 10.962 6.984 -4.670 1.00 92.12 205 VAL A C 1
ATOM 1647 O O . VAL A 1 205 ? 11.073 6.259 -3.682 1.00 92.12 205 VAL A O 1
ATOM 1650 N N . LEU A 1 206 ? 11.453 8.227 -4.722 1.00 91.44 206 LEU A N 1
ATOM 1651 C CA . LEU A 1 206 ? 12.111 8.876 -3.587 1.00 91.44 206 LEU A CA 1
ATOM 1652 C C . LEU A 1 206 ? 11.190 8.919 -2.366 1.00 91.44 206 LEU A C 1
ATOM 1654 O O . LEU A 1 206 ? 11.561 8.436 -1.303 1.00 91.44 206 LEU A O 1
ATOM 1658 N N . GLU A 1 207 ? 9.973 9.447 -2.508 1.00 89.81 207 GLU A N 1
ATOM 1659 C CA . GLU A 1 207 ? 9.020 9.546 -1.396 1.00 89.81 207 GLU A CA 1
ATOM 1660 C C . GLU A 1 207 ? 8.688 8.177 -0.788 1.00 89.81 207 GLU A C 1
ATOM 1662 O O . GLU A 1 207 ? 8.574 8.053 0.431 1.00 89.81 207 GLU A O 1
ATOM 1667 N N . LYS A 1 208 ? 8.564 7.130 -1.616 1.00 91.06 208 LYS A N 1
ATOM 1668 C CA . LYS A 1 208 ? 8.252 5.780 -1.131 1.00 91.06 208 LYS A CA 1
ATOM 1669 C C . LYS A 1 208 ? 9.373 5.196 -0.266 1.00 91.06 208 LYS A C 1
ATOM 1671 O O . LYS A 1 208 ? 9.064 4.569 0.750 1.00 91.06 208 LYS A O 1
ATOM 1676 N N . TYR A 1 209 ? 10.629 5.363 -0.683 1.00 92.44 209 TYR A N 1
ATOM 1677 C CA . TYR A 1 209 ? 11.773 4.657 -0.099 1.00 92.44 209 TYR A CA 1
ATOM 1678 C C . TYR A 1 209 ? 12.691 5.534 0.758 1.00 92.44 209 TYR A C 1
ATOM 1680 O O . TYR A 1 209 ? 13.605 4.997 1.369 1.00 92.44 209 TYR A O 1
ATOM 1688 N N . MET A 1 210 ? 12.453 6.844 0.882 1.00 87.88 210 MET A N 1
ATOM 1689 C CA . MET A 1 210 ? 13.358 7.769 1.591 1.00 87.88 210 MET A CA 1
ATOM 1690 C C . MET A 1 210 ? 13.656 7.413 3.057 1.00 87.88 210 MET A C 1
ATOM 1692 O O . MET A 1 210 ? 14.659 7.869 3.607 1.00 87.88 210 MET A O 1
ATOM 1696 N N . GLU A 1 211 ? 12.787 6.643 3.717 1.00 84.94 211 GLU A N 1
ATOM 1697 C CA . GLU A 1 211 ? 12.977 6.212 5.109 1.00 84.94 211 GLU A CA 1
ATOM 1698 C C . GLU A 1 211 ? 13.679 4.848 5.233 1.00 84.94 211 GLU A C 1
ATOM 1700 O O . GLU A 1 211 ? 14.034 4.436 6.342 1.00 84.94 211 GLU A O 1
ATOM 1705 N N . ASP A 1 212 ? 13.914 4.162 4.113 1.00 88.31 212 ASP A N 1
ATOM 1706 C CA . ASP A 1 212 ? 14.538 2.846 4.076 1.00 88.31 212 ASP A CA 1
ATOM 1707 C C . ASP A 1 212 ? 16.066 2.965 4.170 1.00 88.31 212 ASP A C 1
ATOM 1709 O O . ASP A 1 212 ? 16.704 3.829 3.559 1.00 88.31 212 ASP A O 1
ATOM 1713 N N . SER A 1 213 ? 16.689 2.054 4.923 1.00 88.31 213 SER A N 1
ATOM 1714 C CA . SER A 1 213 ? 18.152 2.013 5.067 1.00 88.31 213 SER A CA 1
ATOM 1715 C C . SER A 1 213 ? 18.880 1.712 3.755 1.00 88.31 213 SER A C 1
ATOM 1717 O O . SER A 1 213 ? 20.026 2.114 3.589 1.00 88.31 213 SER A O 1
ATOM 1719 N N . ASP A 1 214 ? 18.211 1.001 2.851 1.00 90.00 214 ASP A N 1
ATOM 1720 C CA . ASP A 1 214 ? 18.652 0.592 1.517 1.00 90.00 214 ASP A CA 1
ATOM 1721 C C . ASP A 1 214 ? 17.961 1.410 0.404 1.00 90.00 214 ASP A C 1
ATOM 1723 O O . ASP A 1 214 ? 17.829 0.949 -0.731 1.00 90.00 214 ASP A O 1
ATOM 1727 N N . SER A 1 215 ? 17.521 2.632 0.729 1.00 91.25 215 SER A N 1
ATOM 1728 C CA . SER A 1 215 ? 16.828 3.568 -0.172 1.00 91.25 215 SER A CA 1
ATOM 1729 C C . SER A 1 215 ? 17.498 3.700 -1.542 1.00 91.25 215 SER A C 1
ATOM 1731 O O . SER A 1 215 ? 16.863 3.394 -2.547 1.00 91.25 215 SER A O 1
ATOM 1733 N N . GLU A 1 216 ? 18.796 4.028 -1.599 1.00 90.12 216 GLU A N 1
ATOM 1734 C CA . GLU A 1 216 ? 19.534 4.194 -2.868 1.00 90.12 216 GLU A CA 1
ATOM 1735 C C . GLU A 1 216 ? 19.458 2.944 -3.774 1.00 90.12 216 GLU A C 1
ATOM 1737 O O . GLU A 1 216 ? 19.335 3.057 -4.997 1.00 90.12 216 GLU A O 1
ATOM 1742 N N . GLN A 1 217 ? 19.501 1.740 -3.191 1.00 91.81 217 GLN A N 1
ATOM 1743 C CA . GLN A 1 217 ? 19.442 0.474 -3.933 1.00 91.81 217 GLN A CA 1
ATOM 1744 C C . GLN A 1 217 ? 18.028 0.206 -4.458 1.00 91.81 217 GLN A C 1
ATOM 1746 O O . GLN A 1 217 ? 17.854 -0.131 -5.632 1.00 91.81 217 GLN A O 1
ATOM 1751 N N . LYS A 1 218 ? 17.006 0.397 -3.616 1.00 92.56 218 LYS A N 1
ATOM 1752 C CA . LYS A 1 218 ? 15.597 0.245 -4.010 1.00 92.56 218 LYS A CA 1
ATOM 1753 C C . LYS A 1 218 ? 15.197 1.254 -5.079 1.00 92.56 218 LYS A C 1
ATOM 1755 O O . LYS A 1 218 ? 14.562 0.877 -6.065 1.00 92.56 218 LYS A O 1
ATOM 1760 N N . GLU A 1 219 ? 15.617 2.505 -4.924 1.00 93.12 219 GLU A N 1
ATOM 1761 C CA . GLU A 1 219 ? 15.399 3.576 -5.892 1.00 93.12 219 GLU A CA 1
ATOM 1762 C C . GLU A 1 219 ? 16.009 3.218 -7.248 1.00 93.12 219 GLU A C 1
ATOM 1764 O O . GLU A 1 219 ? 15.305 3.215 -8.260 1.00 93.12 219 GLU A O 1
ATOM 1769 N N . ALA A 1 220 ? 17.290 2.839 -7.273 1.00 90.81 220 ALA A N 1
ATOM 1770 C CA . ALA A 1 220 ? 17.977 2.438 -8.497 1.00 90.81 220 ALA A CA 1
ATOM 1771 C C . ALA A 1 220 ? 17.310 1.223 -9.163 1.00 90.81 220 ALA A C 1
ATOM 1773 O O . ALA A 1 220 ? 17.110 1.217 -10.381 1.00 90.81 220 ALA A O 1
ATOM 1774 N N . PHE A 1 221 ? 16.906 0.222 -8.376 1.00 93.06 221 PHE A N 1
ATOM 1775 C CA . PHE A 1 221 ? 16.238 -0.977 -8.875 1.00 93.06 221 PHE A CA 1
ATOM 1776 C C . PHE A 1 221 ? 14.888 -0.674 -9.525 1.00 93.06 221 PHE A C 1
ATOM 1778 O O . PHE A 1 221 ? 14.634 -1.077 -10.665 1.00 93.06 221 PHE A O 1
ATOM 1785 N N . VAL A 1 222 ? 14.032 0.082 -8.840 1.00 92.56 222 VAL A N 1
ATOM 1786 C CA . VAL A 1 222 ? 12.708 0.456 -9.350 1.00 92.56 222 VAL A CA 1
ATOM 1787 C C . VAL A 1 222 ? 12.837 1.367 -10.576 1.00 92.56 222 VAL A C 1
ATOM 1789 O O . VAL A 1 222 ? 12.158 1.165 -11.592 1.00 92.56 222 VAL A O 1
ATOM 1792 N N . MET A 1 223 ? 13.784 2.309 -10.546 1.00 92.06 2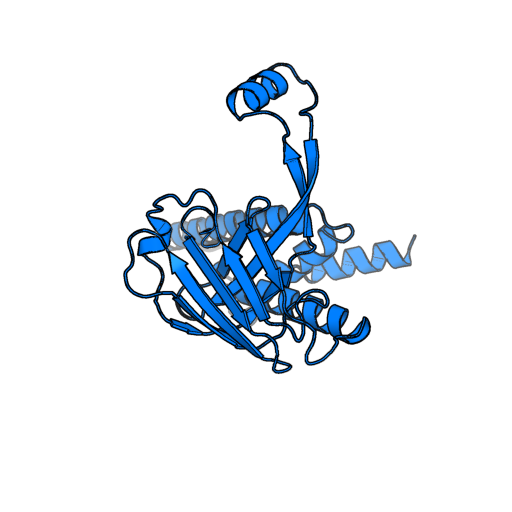23 MET A N 1
ATOM 1793 C CA . MET A 1 223 ? 14.091 3.189 -11.675 1.00 92.06 223 MET A CA 1
ATOM 1794 C C . MET A 1 223 ? 14.824 2.488 -12.828 1.00 92.06 223 MET A C 1
ATOM 1796 O O . MET A 1 223 ? 14.952 3.080 -13.904 1.00 92.06 223 MET A O 1
ATOM 1800 N N . GLY A 1 224 ? 15.186 1.207 -12.680 1.00 89.56 224 GLY A N 1
ATOM 1801 C CA . GLY A 1 224 ? 15.859 0.416 -13.715 1.00 89.56 224 GLY A CA 1
ATOM 1802 C C . GLY A 1 224 ? 17.232 0.974 -14.075 1.00 89.56 224 GLY A C 1
ATOM 1803 O O . GLY A 1 224 ? 17.650 0.911 -15.229 1.00 89.56 224 GLY A O 1
ATOM 1804 N N . TRP A 1 225 ? 17.902 1.589 -13.106 1.00 89.06 225 TRP A N 1
ATOM 1805 C CA . TRP A 1 225 ? 19.237 2.146 -13.250 1.00 89.06 225 TRP A CA 1
ATOM 1806 C C . TRP A 1 225 ? 20.275 1.067 -12.953 1.00 89.06 225 TRP A C 1
ATOM 1808 O O . TRP A 1 225 ? 21.029 1.162 -11.988 1.00 89.06 225 TRP A O 1
ATOM 1818 N N . ASP A 1 226 ? 20.314 0.037 -13.801 1.00 85.75 226 ASP A N 1
ATOM 1819 C CA . ASP A 1 226 ? 21.142 -1.157 -13.583 1.00 85.75 226 ASP A CA 1
ATOM 1820 C C . ASP A 1 226 ? 22.637 -0.803 -13.418 1.00 85.75 226 ASP A C 1
ATOM 1822 O O . ASP A 1 226 ? 23.307 -1.317 -12.530 1.00 85.75 226 ASP A O 1
ATOM 1826 N N . GLY A 1 227 ? 23.147 0.182 -14.170 1.00 81.75 227 GLY A N 1
ATOM 1827 C CA . GLY A 1 227 ? 24.533 0.647 -14.014 1.00 81.75 227 GLY A CA 1
ATOM 1828 C C . GLY A 1 227 ? 24.829 1.359 -12.684 1.00 81.75 227 GLY A C 1
ATOM 1829 O O . GLY A 1 227 ? 25.977 1.379 -12.246 1.00 81.75 227 GLY A O 1
ATOM 1830 N N . LEU A 1 228 ? 23.818 1.945 -12.027 1.00 82.38 228 LEU A N 1
ATOM 1831 C CA . LEU A 1 228 ? 23.970 2.497 -10.677 1.00 82.38 228 LEU A CA 1
ATOM 1832 C C . LEU A 1 228 ? 23.966 1.377 -9.631 1.00 82.38 228 LEU A C 1
ATOM 1834 O O . LEU A 1 228 ? 24.740 1.451 -8.682 1.00 82.38 228 LEU A O 1
ATOM 1838 N N . LEU A 1 229 ? 23.153 0.331 -9.824 1.00 84.25 229 LEU A N 1
ATOM 1839 C CA . LEU A 1 229 ? 23.170 -0.856 -8.964 1.00 84.25 229 LEU A CA 1
ATOM 1840 C C . LEU A 1 229 ? 24.545 -1.530 -8.965 1.00 84.25 229 LEU A C 1
ATOM 1842 O O . LEU A 1 229 ? 25.076 -1.809 -7.892 1.00 84.25 229 LEU A O 1
ATOM 1846 N N . ASP A 1 230 ? 25.142 -1.718 -10.146 1.00 82.50 230 ASP A N 1
ATOM 1847 C CA . ASP A 1 230 ? 26.487 -2.290 -10.278 1.00 82.50 230 ASP A CA 1
ATOM 1848 C C . ASP A 1 230 ? 27.521 -1.457 -9.498 1.00 82.50 230 ASP A C 1
ATOM 1850 O O . ASP A 1 230 ? 28.301 -1.988 -8.708 1.00 82.50 230 ASP A O 1
ATOM 1854 N N . ALA A 1 231 ? 27.480 -0.128 -9.647 1.00 84.62 231 ALA A N 1
ATOM 1855 C CA . ALA A 1 231 ? 28.391 0.777 -8.947 1.00 84.62 231 ALA A CA 1
ATOM 1856 C C . ALA A 1 231 ? 28.194 0.779 -7.416 1.00 84.62 231 ALA A C 1
ATOM 1858 O O . ALA A 1 231 ? 29.162 0.934 -6.666 1.00 84.62 231 ALA A O 1
ATOM 1859 N N . LEU A 1 232 ? 26.953 0.628 -6.938 1.00 84.19 232 LEU A N 1
ATOM 1860 C CA . LEU A 1 232 ? 26.647 0.518 -5.509 1.00 84.19 232 LEU A CA 1
ATOM 1861 C C . LEU A 1 232 ? 27.172 -0.802 -4.926 1.00 84.19 232 LEU A C 1
ATOM 1863 O O . LEU A 1 232 ? 27.787 -0.780 -3.859 1.00 84.19 232 LEU A O 1
ATOM 1867 N N . ALA A 1 233 ? 27.007 -1.918 -5.642 1.00 81.94 233 ALA A N 1
ATOM 1868 C CA . ALA A 1 233 ? 27.528 -3.220 -5.228 1.00 81.94 233 ALA A CA 1
ATOM 1869 C C . ALA A 1 233 ? 29.065 -3.214 -5.124 1.00 81.94 233 ALA A C 1
ATOM 1871 O O . ALA A 1 233 ? 29.626 -3.626 -4.108 1.00 81.94 233 ALA A O 1
ATOM 1872 N N . GLU A 1 234 ? 29.759 -2.647 -6.118 1.00 84.25 234 GLU A N 1
ATOM 1873 C CA . GLU A 1 234 ? 31.224 -2.505 -6.094 1.00 84.25 234 GLU A CA 1
ATOM 1874 C C . GLU A 1 234 ? 31.724 -1.680 -4.891 1.00 84.25 234 GLU A C 1
ATOM 1876 O O . GLU A 1 234 ? 32.807 -1.937 -4.349 1.00 84.25 234 GLU A O 1
ATOM 1881 N N . ARG A 1 235 ? 30.945 -0.682 -4.450 1.00 82.12 235 ARG A N 1
ATOM 1882 C CA . ARG A 1 235 ? 31.270 0.163 -3.292 1.00 82.12 235 ARG A CA 1
ATOM 1883 C C . ARG A 1 235 ? 31.131 -0.588 -1.969 1.00 82.12 235 ARG A C 1
ATOM 1885 O O . ARG A 1 235 ? 31.968 -0.374 -1.093 1.00 82.12 235 ARG A O 1
ATOM 1892 N N . GLU A 1 236 ? 30.113 -1.432 -1.818 1.00 77.12 236 GLU A N 1
ATOM 1893 C CA . GLU A 1 236 ? 29.940 -2.275 -0.626 1.00 77.12 236 GLU A CA 1
ATOM 1894 C C . GLU A 1 236 ? 31.031 -3.342 -0.515 1.00 77.12 236 GLU A C 1
ATOM 1896 O O . GLU A 1 236 ? 31.562 -3.558 0.570 1.00 77.12 236 GLU A O 1
ATOM 1901 N N . GLU A 1 237 ? 31.435 -3.957 -1.630 1.00 74.06 237 GLU A N 1
ATOM 1902 C CA . GLU A 1 237 ? 32.521 -4.949 -1.642 1.00 74.06 237 GLU A CA 1
ATOM 1903 C C . GLU A 1 237 ? 33.905 -4.344 -1.341 1.00 74.06 237 GLU A C 1
ATOM 1905 O O . GLU A 1 237 ? 34.823 -5.046 -0.905 1.00 74.06 237 GLU A O 1
ATOM 1910 N N . SER A 1 238 ? 34.070 -3.040 -1.580 1.00 72.88 238 SER A N 1
ATOM 1911 C CA . SER A 1 238 ? 35.335 -2.315 -1.405 1.00 72.88 238 SER A CA 1
ATOM 1912 C C . SER A 1 238 ? 35.493 -1.632 -0.035 1.00 72.88 238 SER A C 1
ATOM 1914 O O . SER A 1 238 ? 36.545 -1.027 0.209 1.00 72.88 238 SER A O 1
ATOM 1916 N N . GLY A 1 239 ? 34.470 -1.679 0.828 1.00 55.12 239 GLY A N 1
ATOM 1917 C CA . GLY A 1 239 ? 34.420 -1.025 2.147 1.00 55.12 239 GLY A CA 1
ATOM 1918 C C . GLY A 1 239 ? 34.658 -1.976 3.313 1.00 55.12 239 GLY A C 1
ATOM 1919 O O . GLY A 1 239 ? 35.418 -1.580 4.228 1.00 55.12 239 GLY A O 1
#

pLDDT: mean 88.94, std 11.54, range [44.31, 98.81]